Protein AF-A0A1B6ISR0-F1 (afdb_monomer)

InterPro domains:
  IPR000488 Death domain [PF00531] (109-186)
  IPR000488 Death domain [PS50017] (124-188)
  IPR000488 Death domain [SM00005] (97-188)
  IPR011029 Death-like domain superfamily [G3DSA:1.10.533.10] (93-189)
  IPR011029 Death-like domain superfamily [SSF47986] (101-186)
  IPR033772 UPA domain [PF17217] (2-60)
  IPR037936 Netrin receptor UNC5A-D [PTHR12582] (2-188)

Structure (mmCIF, N/CA/C/O backbone):
data_AF-A0A1B6ISR0-F1
#
_entry.id   AF-A0A1B6ISR0-F1
#
loop_
_atom_site.group_PDB
_atom_site.id
_atom_site.type_symbol
_atom_site.label_atom_id
_atom_site.label_alt_id
_atom_site.label_comp_id
_atom_site.label_asym_id
_atom_site.label_entity_id
_atom_site.label_seq_id
_atom_site.pdbx_PDB_ins_code
_atom_site.Cartn_x
_atom_site.Cartn_y
_atom_site.Cartn_z
_atom_site.occupancy
_atom_site.B_iso_or_equiv
_atom_site.auth_seq_id
_atom_site.auth_comp_id
_atom_site.auth_asym_id
_atom_site.auth_atom_id
_atom_site.pdbx_PDB_model_num
ATOM 1 N N . HIS A 1 1 ? -36.678 -0.174 28.528 1.00 51.03 1 HIS A N 1
ATOM 2 C CA . HIS A 1 1 ? -35.288 -0.042 28.051 1.00 51.03 1 HIS A CA 1
ATOM 3 C C . HIS A 1 1 ? -35.149 -0.885 26.797 1.00 51.03 1 HIS A C 1
ATOM 5 O O . HIS A 1 1 ? -35.640 -2.004 26.801 1.00 51.03 1 HIS A O 1
ATOM 11 N N . THR A 1 2 ? -34.603 -0.343 25.709 1.00 56.78 2 THR A N 1
ATOM 12 C CA . THR A 1 2 ? -34.288 -1.135 24.511 1.00 56.78 2 THR A CA 1
ATOM 13 C C . THR A 1 2 ? -32.975 -1.878 24.741 1.00 56.78 2 THR A C 1
ATOM 15 O O . THR A 1 2 ? -31.989 -1.262 25.139 1.00 56.78 2 THR A O 1
ATOM 18 N N . ASP A 1 3 ? -32.947 -3.181 24.466 1.00 80.69 3 ASP A N 1
ATOM 19 C CA . ASP A 1 3 ? -31.774 -4.042 24.704 1.00 80.69 3 ASP A CA 1
ATOM 20 C C . ASP A 1 3 ? -30.638 -3.838 23.681 1.00 80.69 3 ASP A C 1
ATOM 22 O O . ASP A 1 3 ? -29.613 -4.518 23.725 1.00 80.69 3 ASP A O 1
ATOM 26 N N . TYR A 1 4 ? -30.807 -2.906 22.738 1.00 89.19 4 TYR A N 1
ATOM 27 C CA . TYR A 1 4 ? -29.810 -2.555 21.733 1.00 89.19 4 TYR A CA 1
ATOM 28 C C . TYR A 1 4 ? -29.932 -1.090 21.291 1.00 89.19 4 TYR A C 1
ATOM 30 O O . TYR A 1 4 ? -30.960 -0.438 21.492 1.00 89.19 4 TYR A O 1
ATOM 38 N N . GLN A 1 5 ? -28.864 -0.588 20.672 1.00 90.94 5 GLN A N 1
ATOM 39 C CA . GLN A 1 5 ? -28.824 0.691 19.962 1.00 90.94 5 GLN A CA 1
ATOM 40 C C . GLN A 1 5 ? -28.396 0.437 18.518 1.00 90.94 5 GLN A C 1
ATOM 42 O O . GLN A 1 5 ? -27.581 -0.449 18.258 1.00 90.94 5 GLN A O 1
ATOM 47 N N . GLU A 1 6 ? -28.951 1.202 17.582 1.00 91.12 6 GLU A N 1
ATOM 48 C CA . GLU A 1 6 ? -28.666 1.074 16.155 1.00 91.12 6 GLU A CA 1
ATOM 49 C C . GLU A 1 6 ? -28.135 2.403 15.619 1.00 91.12 6 GLU A C 1
ATOM 51 O O . GLU A 1 6 ? -28.730 3.458 15.838 1.00 91.12 6 GLU A O 1
ATO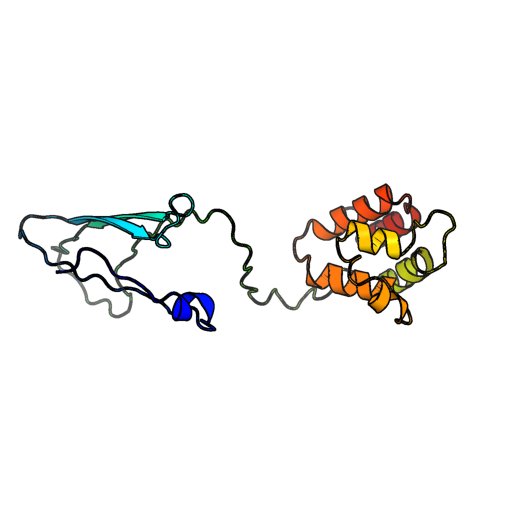M 56 N N . ILE A 1 7 ? -27.008 2.346 14.909 1.00 90.44 7 ILE A N 1
ATOM 57 C CA . ILE A 1 7 ? -26.488 3.486 14.156 1.00 90.44 7 ILE A CA 1
ATOM 58 C C . ILE A 1 7 ? -27.011 3.352 12.721 1.00 90.44 7 ILE A C 1
ATOM 60 O O . ILE A 1 7 ? -26.768 2.315 12.096 1.00 90.44 7 ILE A O 1
ATOM 64 N N . PRO A 1 8 ? -27.700 4.370 12.170 1.00 90.56 8 PRO A N 1
ATOM 65 C CA . PRO A 1 8 ? -28.186 4.328 10.797 1.00 90.56 8 PRO A CA 1
ATOM 66 C C . PRO A 1 8 ? -27.066 4.054 9.792 1.00 90.56 8 PRO A C 1
ATOM 68 O O . PRO A 1 8 ? -25.983 4.637 9.877 1.00 90.56 8 PRO A O 1
ATOM 71 N N . PHE A 1 9 ? -27.353 3.222 8.787 1.00 88.75 9 PHE A N 1
ATOM 72 C CA . PHE A 1 9 ? -26.387 2.880 7.738 1.00 88.75 9 PHE A CA 1
ATOM 73 C C . PHE A 1 9 ? -25.805 4.121 7.056 1.00 88.75 9 PHE A C 1
ATOM 75 O O . PHE A 1 9 ? -24.604 4.187 6.829 1.00 88.75 9 PHE A O 1
ATOM 82 N N . THR A 1 10 ? -26.633 5.128 6.777 1.00 89.06 10 THR A N 1
ATOM 83 C CA . THR A 1 10 ? -26.196 6.370 6.127 1.00 89.06 10 THR A CA 1
ATOM 84 C C . THR A 1 10 ? -25.173 7.133 6.955 1.00 89.06 10 THR A C 1
ATOM 86 O O . THR A 1 10 ? -24.286 7.751 6.378 1.00 89.06 10 THR A O 1
ATOM 89 N N . HIS A 1 11 ? -25.254 7.071 8.286 1.00 87.94 11 HIS A N 1
ATOM 90 C CA . HIS A 1 11 ? -24.259 7.688 9.155 1.00 87.94 11 HIS A CA 1
ATOM 91 C C . HIS A 1 11 ? -22.946 6.927 9.074 1.00 87.94 11 HIS A C 1
ATOM 93 O O . HIS A 1 11 ? -21.923 7.552 8.866 1.00 87.94 11 HIS A O 1
ATOM 99 N N . VAL A 1 12 ? -22.966 5.594 9.164 1.00 88.50 12 VAL A N 1
ATOM 100 C CA . VAL A 1 12 ? -21.742 4.781 9.066 1.00 88.50 12 VAL A CA 1
ATOM 101 C C . VAL A 1 12 ? -21.094 4.909 7.683 1.00 88.50 12 VAL A C 1
ATOM 103 O O . VAL A 1 12 ? -19.883 5.071 7.588 1.00 88.50 12 VAL A O 1
ATOM 106 N N . TRP A 1 13 ? -21.894 4.860 6.616 1.00 87.75 13 TRP A N 1
ATOM 107 C CA . TRP A 1 13 ? -21.420 4.848 5.231 1.00 87.75 13 TRP A CA 1
ATOM 108 C C . TRP A 1 13 ? -20.933 6.215 4.745 1.00 87.75 13 TRP A C 1
ATOM 110 O O . TRP A 1 13 ? -19.929 6.289 4.044 1.00 87.75 13 TRP A O 1
ATOM 120 N N . ASN A 1 14 ? -21.624 7.297 5.123 1.00 86.81 14 ASN A N 1
ATOM 121 C CA . ASN A 1 14 ? -21.285 8.654 4.685 1.00 86.81 14 ASN A CA 1
ATOM 122 C C . ASN A 1 14 ? -20.466 9.436 5.723 1.00 86.81 14 ASN A C 1
ATOM 124 O O . ASN A 1 14 ? -20.264 10.639 5.538 1.00 86.81 14 ASN A O 1
ATOM 128 N N . SER A 1 15 ? -20.050 8.823 6.839 1.00 78.94 15 SER A N 1
ATOM 129 C CA . SER A 1 15 ? -19.319 9.574 7.861 1.00 78.94 15 SER A CA 1
ATOM 130 C C . SER A 1 15 ? -17.972 10.033 7.322 1.00 78.94 15 SER A C 1
ATOM 132 O O . SER A 1 15 ? -17.102 9.222 7.021 1.00 78.94 15 SER A O 1
ATOM 134 N N . ASN A 1 16 ? -17.762 11.346 7.317 1.00 71.25 16 ASN A N 1
ATOM 135 C CA . ASN A 1 16 ? -16.433 11.944 7.183 1.00 71.25 16 ASN A CA 1
ATOM 136 C C . ASN A 1 16 ? -15.771 12.164 8.559 1.00 71.25 16 ASN A C 1
ATOM 138 O O . ASN A 1 16 ? -14.747 12.839 8.652 1.00 71.25 16 ASN A O 1
ATOM 142 N N . VAL A 1 17 ? -16.382 11.655 9.640 1.00 66.69 17 VAL A N 1
ATOM 143 C CA . VAL A 1 17 ? -16.007 11.947 11.029 1.00 66.69 17 VAL A CA 1
ATOM 144 C C . VAL A 1 17 ? -15.866 10.661 11.849 1.00 66.69 17 VAL A C 1
ATOM 146 O O . VAL A 1 17 ? -16.728 9.784 11.816 1.00 66.69 17 VAL A O 1
ATOM 149 N N . ASN A 1 18 ? -14.815 10.578 12.664 1.00 66.88 18 ASN A N 1
ATOM 150 C CA . ASN A 1 18 ? -14.490 9.402 13.484 1.00 66.88 18 ASN A CA 1
ATOM 151 C C . ASN A 1 18 ? -15.149 9.404 14.883 1.00 66.88 18 ASN A C 1
ATOM 153 O O . ASN A 1 18 ? -14.616 8.805 15.812 1.00 66.88 18 ASN A O 1
ATOM 157 N N . HIS A 1 19 ? -16.286 10.085 15.068 1.00 77.19 19 HIS A N 1
ATOM 158 C CA . HIS A 1 19 ? -16.900 10.292 16.396 1.00 77.19 19 HIS A CA 1
ATOM 159 C C . HIS A 1 19 ? -18.293 9.663 16.569 1.00 77.19 19 HIS A C 1
ATOM 161 O O . HIS A 1 19 ? -19.012 9.994 17.516 1.00 77.19 19 HIS A O 1
ATOM 167 N N . LEU A 1 20 ? -18.692 8.750 15.678 1.00 87.31 20 LEU A N 1
ATOM 168 C CA . LEU A 1 20 ? -19.923 7.976 15.855 1.00 87.31 20 LEU A CA 1
ATOM 169 C C . LEU A 1 20 ? -19.801 7.081 17.093 1.00 87.31 20 LEU A C 1
ATOM 171 O O . LEU A 1 20 ? -18.857 6.302 17.209 1.00 87.31 20 LEU A O 1
ATOM 175 N N . HIS A 1 21 ? -20.761 7.187 18.009 1.00 87.94 21 HIS A N 1
ATOM 176 C CA . HIS A 1 21 ? -20.778 6.403 19.238 1.00 87.94 21 HIS A CA 1
ATOM 177 C C . HIS A 1 21 ? -22.209 6.083 19.681 1.00 87.94 21 HIS A C 1
ATOM 179 O O . HIS A 1 21 ? -23.162 6.781 19.336 1.00 87.94 21 HIS A O 1
ATOM 185 N N . CYS A 1 22 ? -22.327 5.018 20.467 1.00 88.38 22 CYS A N 1
ATOM 186 C CA . CYS A 1 22 ? -23.518 4.660 21.226 1.00 88.38 22 CYS A CA 1
ATOM 187 C C . CYS A 1 22 ? -23.162 4.721 22.710 1.00 88.38 22 CYS A C 1
ATOM 189 O O . CYS A 1 22 ? -22.071 4.299 23.097 1.00 88.38 22 CYS A O 1
ATOM 191 N N . SER A 1 23 ? -24.084 5.211 23.534 1.00 89.25 23 SER A N 1
ATOM 192 C CA . SER A 1 23 ? -23.855 5.394 24.969 1.00 89.25 23 SER A CA 1
ATOM 193 C C . SER A 1 23 ? -24.839 4.556 25.761 1.00 89.25 23 SER A C 1
ATOM 195 O O . SER A 1 23 ? -26.047 4.740 25.639 1.00 89.25 23 SER A O 1
ATOM 197 N N . PHE A 1 24 ? -24.329 3.641 26.580 1.00 86.94 24 PHE A N 1
ATOM 198 C CA . PHE A 1 24 ? -25.138 2.810 27.467 1.00 86.94 24 PHE A CA 1
ATOM 199 C C . PHE A 1 24 ? -24.994 3.316 28.899 1.00 86.94 24 PHE A C 1
ATOM 201 O O . PHE A 1 24 ? -23.879 3.462 29.397 1.00 86.94 24 PHE A O 1
ATOM 208 N N . THR A 1 25 ? -26.120 3.567 29.558 1.00 87.81 25 THR A N 1
ATOM 209 C CA . THR A 1 25 ? -26.157 3.942 30.973 1.00 87.81 25 THR A CA 1
ATOM 210 C C . THR A 1 25 ? -26.517 2.713 31.794 1.00 87.81 25 THR A C 1
ATOM 212 O O . THR A 1 25 ? -27.472 2.009 31.469 1.00 87.81 25 THR A O 1
ATOM 215 N N . LEU A 1 26 ? -25.734 2.446 32.837 1.00 84.62 26 LEU A N 1
ATOM 216 C CA . LEU A 1 26 ? -25.913 1.315 33.741 1.00 84.62 26 LEU A CA 1
ATOM 217 C C . LEU A 1 26 ? -26.246 1.848 35.131 1.00 84.62 26 LEU A C 1
ATOM 219 O O . LEU A 1 26 ? -25.610 2.791 35.599 1.00 84.62 26 LEU A O 1
ATOM 223 N N . GLU A 1 27 ? -27.213 1.220 35.790 1.00 85.12 27 GLU A N 1
ATOM 224 C CA . GLU A 1 27 ? -27.558 1.501 37.179 1.00 85.12 27 GLU A CA 1
ATOM 225 C C . GLU A 1 27 ? -27.151 0.318 38.058 1.00 85.12 27 GLU A C 1
ATOM 227 O O . GLU A 1 27 ? -27.290 -0.850 37.681 1.00 85.12 27 GLU A O 1
ATOM 232 N N . ARG A 1 28 ? -26.616 0.619 39.240 1.00 83.50 28 ARG A N 1
ATOM 233 C CA . ARG A 1 28 ? -26.215 -0.395 40.210 1.00 83.50 28 ARG A CA 1
ATOM 234 C C . ARG A 1 28 ? -27.442 -0.861 40.990 1.00 83.50 28 ARG A C 1
ATOM 236 O O . ARG A 1 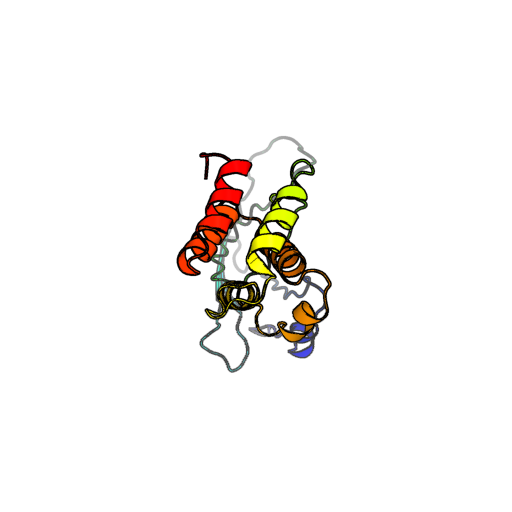28 ? -27.890 -0.168 41.893 1.00 83.50 28 ARG A O 1
ATOM 243 N N . ALA A 1 29 ? -27.936 -2.054 40.666 1.00 81.75 29 ALA A N 1
ATOM 244 C CA . ALA A 1 29 ? -29.097 -2.638 41.338 1.00 81.75 29 ALA A CA 1
ATOM 245 C C . ALA A 1 29 ? -28.823 -3.046 42.800 1.00 81.75 29 ALA A C 1
ATOM 247 O O . ALA A 1 29 ? -29.728 -2.994 43.626 1.00 81.75 29 ALA A O 1
ATOM 248 N N . GLU A 1 30 ? -27.587 -3.441 43.133 1.00 83.00 30 GLU A N 1
ATOM 249 C CA . GLU A 1 30 ? -27.231 -3.915 44.475 1.00 83.00 30 GLU A CA 1
ATOM 250 C C . GLU A 1 30 ? -26.008 -3.179 45.044 1.00 83.00 30 GLU A C 1
ATOM 252 O O . GLU A 1 30 ? -24.947 -3.103 44.416 1.00 83.00 30 GLU A O 1
ATOM 257 N N . GLN A 1 31 ? -26.135 -2.663 46.271 1.00 76.25 31 GLN A N 1
ATOM 258 C CA . GLN A 1 31 ? -25.094 -1.886 46.962 1.00 76.25 31 GLN A CA 1
ATOM 259 C C . GLN A 1 31 ? -23.878 -2.726 47.402 1.00 76.25 31 GLN A C 1
ATOM 261 O O . GLN A 1 31 ? -22.870 -2.168 47.830 1.00 76.25 31 GLN A O 1
ATOM 266 N N . THR A 1 32 ? -23.952 -4.054 47.296 1.00 78.62 32 THR A N 1
ATOM 267 C CA . THR A 1 32 ? -22.859 -4.998 47.591 1.00 78.62 32 THR A CA 1
ATOM 268 C C . THR A 1 32 ? -22.011 -5.311 46.355 1.00 78.62 32 THR A C 1
ATOM 270 O O . THR A 1 32 ? -20.868 -5.735 46.497 1.00 78.62 32 THR A O 1
ATOM 273 N N . ALA A 1 33 ? -22.525 -5.067 45.141 1.00 79.19 33 ALA A N 1
ATOM 274 C CA . ALA A 1 33 ? -21.846 -5.431 43.898 1.00 79.19 33 ALA A CA 1
ATOM 275 C C . ALA A 1 33 ? -20.509 -4.688 43.763 1.00 79.19 33 ALA A C 1
ATOM 277 O O . ALA A 1 33 ? -20.505 -3.467 43.684 1.00 79.19 33 ALA A O 1
ATOM 278 N N . THR A 1 34 ? -19.378 -5.388 43.737 1.00 83.12 34 THR A N 1
ATOM 279 C CA . THR A 1 34 ? -18.033 -4.779 43.734 1.00 83.12 34 THR A CA 1
ATOM 280 C C . THR A 1 34 ? -17.530 -4.390 42.344 1.00 83.12 34 THR A C 1
ATOM 282 O O . THR A 1 34 ? -16.433 -3.861 42.221 1.00 83.12 34 THR A O 1
ATOM 285 N N . GLY A 1 35 ? -18.321 -4.620 41.296 1.00 86.44 35 GLY A N 1
ATOM 286 C CA . GLY A 1 35 ? -17.983 -4.289 39.916 1.00 86.44 35 GLY A CA 1
ATOM 287 C C . GLY A 1 35 ? -19.130 -4.580 38.952 1.00 86.44 35 GLY A C 1
ATOM 288 O O . GLY A 1 35 ? -20.193 -5.062 39.347 1.00 86.44 35 GLY A O 1
ATOM 289 N N . VAL A 1 36 ? -18.904 -4.305 37.670 1.00 87.88 36 VAL A N 1
ATOM 290 C CA . VAL A 1 36 ? -19.781 -4.656 36.551 1.00 87.88 36 VAL A CA 1
ATOM 291 C C . VAL A 1 36 ? -19.033 -5.507 35.541 1.00 87.88 36 VAL A C 1
ATOM 293 O O . VAL A 1 36 ? -17.893 -5.233 35.176 1.00 87.88 36 VAL A O 1
ATOM 296 N N . SER A 1 37 ? -19.714 -6.540 35.057 1.00 88.62 37 SER A N 1
ATOM 297 C CA . SER A 1 37 ? -19.225 -7.411 33.997 1.00 88.62 37 SER A CA 1
ATOM 298 C C . SER A 1 37 ? -20.336 -7.610 32.981 1.00 88.62 37 SER A C 1
ATOM 300 O O . SER A 1 37 ? -21.388 -8.158 33.305 1.00 88.62 37 SER A O 1
ATOM 302 N N . PHE A 1 38 ? -20.124 -7.152 31.752 1.00 88.44 38 PHE A N 1
ATOM 303 C CA . PHE A 1 38 ? -21.101 -7.291 30.678 1.00 88.44 38 PHE A CA 1
ATOM 304 C C . PHE A 1 38 ? -20.417 -7.464 29.327 1.00 88.44 38 PHE A C 1
ATOM 306 O O . PHE A 1 38 ? -19.196 -7.360 29.179 1.00 88.44 38 PHE A O 1
ATOM 313 N N . ARG A 1 39 ? -21.220 -7.806 28.322 1.00 90.94 39 ARG A N 1
ATOM 314 C CA . ARG A 1 39 ? -20.750 -8.014 26.958 1.00 90.94 39 ARG A CA 1
ATOM 315 C C . ARG A 1 39 ? -21.463 -7.053 26.025 1.00 90.94 39 ARG A C 1
ATOM 317 O O . ARG A 1 39 ? -22.686 -6.984 26.047 1.00 90.94 39 ARG A O 1
ATOM 324 N N . VAL A 1 40 ? -20.697 -6.351 25.199 1.00 90.88 40 VAL A N 1
ATOM 325 C CA . VAL A 1 40 ? -21.225 -5.493 24.136 1.00 90.88 40 VAL A CA 1
ATOM 326 C C . VAL A 1 40 ? -20.971 -6.182 22.811 1.00 90.88 40 VAL A C 1
ATOM 328 O O . VAL A 1 40 ? -19.837 -6.529 22.484 1.00 90.88 40 VAL A O 1
ATOM 331 N N . LEU A 1 41 ? -22.040 -6.384 22.053 1.00 90.88 41 LEU A N 1
ATOM 332 C CA . LEU A 1 41 ? -21.979 -6.942 20.716 1.00 90.88 41 LEU A CA 1
ATOM 333 C C . LEU A 1 41 ? -22.188 -5.820 19.699 1.00 90.88 41 LEU A C 1
ATOM 335 O O . LEU A 1 41 ? -23.230 -5.171 19.708 1.00 90.88 41 LEU A O 1
ATOM 339 N N . ALA A 1 42 ? -21.234 -5.651 18.788 1.00 90.56 42 ALA A N 1
ATOM 340 C CA . ALA A 1 42 ? -21.377 -4.796 17.618 1.00 90.56 42 ALA A CA 1
ATOM 341 C C . ALA A 1 42 ? -21.481 -5.662 16.358 1.00 90.56 42 ALA A C 1
ATOM 343 O O . ALA A 1 42 ? -20.660 -6.556 16.130 1.00 90.56 42 ALA A O 1
ATOM 344 N N . SER A 1 43 ? -22.504 -5.420 15.540 1.00 90.06 43 SER A N 1
ATOM 345 C CA . SER A 1 43 ? -22.727 -6.168 14.302 1.00 90.06 43 SER A CA 1
ATOM 346 C C . SER A 1 43 ? -23.572 -5.383 13.314 1.00 90.06 43 SER A C 1
ATOM 348 O O . SER A 1 43 ? -24.515 -4.702 13.716 1.00 90.06 43 SER A O 1
ATOM 350 N N . GLN A 1 44 ? -23.305 -5.559 12.024 1.00 89.06 44 GLN A N 1
ATOM 351 C CA . GLN A 1 44 ? -24.212 -5.097 10.982 1.00 89.06 44 GLN A CA 1
ATOM 352 C C . GLN A 1 44 ? -25.414 -6.042 10.882 1.00 89.06 44 GLN A C 1
ATOM 354 O O . GLN A 1 44 ? -25.264 -7.260 10.755 1.00 89.06 44 GLN A O 1
ATOM 359 N N . LYS A 1 45 ? -26.622 -5.478 10.917 1.00 84.44 45 LYS A N 1
ATOM 360 C CA . LYS A 1 45 ? -27.873 -6.232 10.793 1.00 84.44 45 LYS A CA 1
ATOM 361 C C . LYS A 1 45 ? -27.873 -7.055 9.497 1.00 84.44 45 LYS A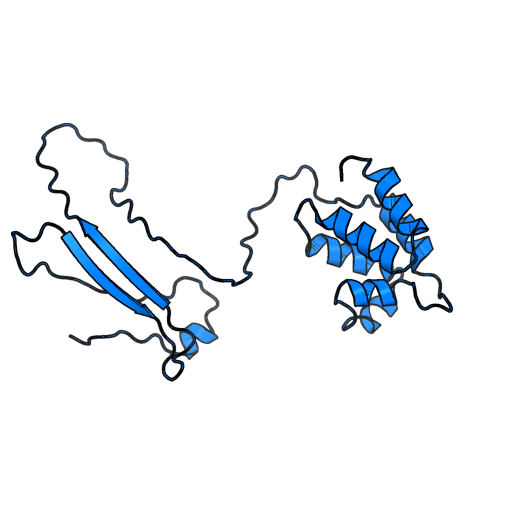 C 1
ATOM 363 O O . LYS A 1 45 ? -27.632 -6.518 8.421 1.00 84.44 45 LYS A O 1
ATOM 368 N N . GLY A 1 46 ? -28.119 -8.361 9.611 1.00 81.50 46 GLY A N 1
ATOM 369 C CA . GLY A 1 46 ? -28.098 -9.301 8.481 1.00 81.50 46 GLY A CA 1
ATOM 370 C C . GLY A 1 46 ? -26.736 -9.942 8.179 1.00 81.50 46 GLY A C 1
ATOM 371 O O . GLY A 1 46 ? -26.689 -10.882 7.395 1.00 81.50 46 GLY A O 1
ATOM 372 N N . CYS A 1 47 ? -25.647 -9.513 8.830 1.00 78.38 47 CYS A N 1
ATOM 373 C CA . CYS A 1 47 ? -24.317 -10.107 8.674 1.00 78.38 47 CYS A CA 1
ATOM 374 C C . CYS A 1 47 ? -23.869 -10.799 9.972 1.00 78.38 47 CYS A C 1
ATOM 376 O O . CYS A 1 47 ? -23.600 -10.148 10.980 1.00 78.38 47 CYS A O 1
ATOM 378 N N . GLN A 1 48 ? -23.783 -12.134 9.959 1.00 73.50 48 GLN A N 1
ATOM 379 C CA . GLN A 1 48 ? -23.362 -12.917 11.133 1.00 73.50 48 GLN A CA 1
ATOM 380 C C . GLN A 1 48 ? -21.846 -13.148 11.206 1.00 73.50 48 GLN A C 1
ATOM 382 O O . GLN A 1 48 ? -21.344 -13.512 12.266 1.00 73.50 48 GLN A O 1
ATOM 387 N N . THR A 1 49 ? -21.114 -12.931 10.109 1.00 78.00 49 THR A N 1
ATOM 388 C CA . THR A 1 49 ? -19.669 -13.195 10.020 1.00 78.00 49 THR A CA 1
ATOM 389 C C . THR A 1 49 ? -18.824 -12.065 10.604 1.00 78.00 49 THR A C 1
ATOM 391 O O . THR A 1 49 ? -17.780 -12.327 11.190 1.00 78.00 49 THR A O 1
ATOM 394 N N . HIS A 1 50 ? -19.272 -10.812 10.492 1.00 81.19 50 HIS A N 1
ATOM 395 C CA . HIS A 1 50 ? -18.549 -9.632 10.982 1.00 81.19 50 HIS A CA 1
ATOM 396 C C . HIS A 1 50 ? -19.154 -9.121 12.294 1.00 81.19 50 HIS A C 1
ATOM 398 O O . HIS A 1 50 ? -19.710 -8.023 12.366 1.00 81.19 50 HIS A O 1
ATOM 404 N N . ARG A 1 51 ? -19.093 -9.953 13.338 1.00 87.56 51 ARG A N 1
ATOM 405 C CA . ARG A 1 51 ? -19.571 -9.616 14.685 1.00 87.56 51 ARG A CA 1
ATOM 406 C C . ARG A 1 51 ? -18.385 -9.425 15.615 1.00 87.56 51 ARG A C 1
ATOM 408 O O . ARG A 1 51 ? -17.579 -10.338 15.766 1.00 87.56 51 ARG A O 1
ATOM 415 N N . GLN A 1 52 ? -18.320 -8.278 16.282 1.00 89.94 52 GLN A N 1
ATOM 416 C CA . GLN A 1 52 ? -17.314 -8.017 17.304 1.00 89.94 52 GLN A CA 1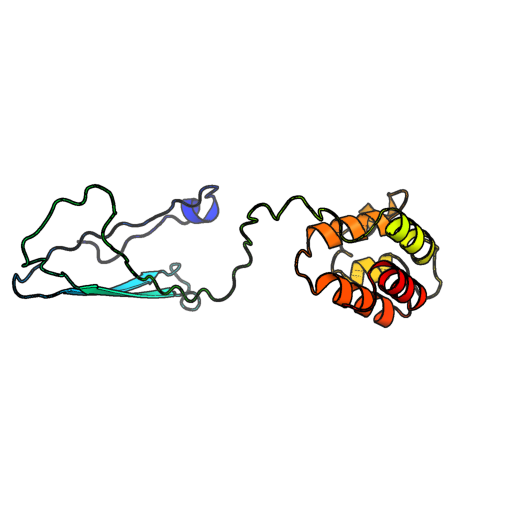
ATOM 417 C C . GLN A 1 52 ? -17.956 -8.089 18.687 1.00 89.94 52 GLN A C 1
ATOM 419 O O . GLN A 1 52 ? -18.977 -7.452 18.949 1.00 89.94 52 GLN A O 1
ATOM 424 N N . MET A 1 53 ? -17.352 -8.877 19.573 1.00 91.06 53 MET A N 1
ATOM 425 C CA . MET A 1 53 ? -17.774 -9.002 20.963 1.00 91.06 53 MET A CA 1
ATOM 426 C C . MET A 1 53 ? -16.729 -8.362 21.868 1.00 91.06 53 MET A C 1
ATOM 428 O O . MET A 1 53 ? -15.574 -8.785 21.885 1.00 91.06 53 MET A O 1
ATOM 432 N N . PHE A 1 54 ? -17.157 -7.391 22.662 1.00 90.69 54 PHE A N 1
ATOM 433 C CA . PHE A 1 54 ? -16.350 -6.756 23.693 1.00 90.69 54 PHE A CA 1
ATOM 434 C C . PHE A 1 54 ? -16.797 -7.278 25.051 1.00 90.69 54 PHE A C 1
ATOM 436 O O . PHE A 1 54 ? -17.987 -7.288 25.364 1.00 90.69 54 PHE A O 1
ATOM 443 N N . ARG A 1 55 ? -15.846 -7.740 25.860 1.00 91.81 55 ARG A N 1
ATOM 444 C CA . ARG A 1 55 ? -16.097 -8.167 27.239 1.00 91.81 55 ARG A CA 1
ATOM 445 C C . ARG A 1 55 ? -15.572 -7.064 28.140 1.00 91.81 55 ARG A C 1
ATOM 447 O O . ARG A 1 55 ? -14.383 -6.770 28.098 1.00 91.81 55 ARG A O 1
ATOM 454 N N . ILE A 1 56 ? -16.466 -6.446 28.895 1.00 89.31 56 ILE A N 1
ATOM 455 C CA . ILE A 1 56 ? -16.147 -5.321 29.766 1.00 89.31 56 ILE A CA 1
ATOM 456 C C . ILE A 1 56 ? -16.243 -5.826 31.196 1.00 89.31 56 ILE A C 1
ATOM 458 O O . ILE A 1 56 ? -17.261 -6.397 31.579 1.00 89.31 56 ILE A O 1
ATOM 462 N N . GLN A 1 57 ? -15.168 -5.634 31.951 1.00 89.12 57 GLN A N 1
ATOM 463 C CA . GLN A 1 57 ? -15.098 -5.863 33.387 1.00 89.12 57 GLN A CA 1
ATOM 464 C C . GLN A 1 57 ? -14.547 -4.588 34.015 1.00 89.12 57 GLN A C 1
ATOM 466 O O . GLN A 1 57 ? -13.493 -4.108 33.598 1.00 89.12 57 GLN A O 1
ATOM 471 N N . ALA A 1 58 ? -15.281 -4.019 34.962 1.00 86.69 58 ALA A N 1
ATOM 472 C CA . ALA A 1 58 ? -14.866 -2.834 35.692 1.00 86.69 58 ALA A CA 1
ATOM 473 C C . ALA A 1 58 ? -15.212 -3.016 37.165 1.00 86.69 58 ALA A C 1
ATOM 475 O O . ALA A 1 58 ? -16.376 -3.218 37.502 1.00 86.69 58 ALA A O 1
ATOM 476 N N . ASP A 1 59 ? -14.210 -2.928 38.028 1.00 87.56 59 ASP A N 1
ATOM 477 C CA . ASP A 1 59 ? -14.404 -3.004 39.469 1.00 87.56 59 ASP A CA 1
ATOM 478 C C . ASP A 1 59 ? -14.691 -1.607 40.026 1.00 87.56 59 ASP A C 1
ATOM 480 O O . ASP A 1 59 ? -14.056 -0.618 39.654 1.00 87.56 59 ASP A O 1
ATOM 484 N N . PHE A 1 60 ? -15.667 -1.519 40.922 1.00 76.88 60 PHE A N 1
ATOM 485 C CA . PHE A 1 60 ? -15.948 -0.319 41.692 1.00 76.88 60 PHE A CA 1
ATOM 486 C C . PHE A 1 60 ? -14.971 -0.289 42.869 1.00 76.88 60 PHE A C 1
ATOM 488 O O . PHE A 1 60 ? -15.287 -0.769 43.958 1.00 76.88 60 PHE A O 1
ATOM 495 N N . SER A 1 61 ? -13.755 0.223 42.666 1.00 65.38 61 SER A N 1
ATOM 496 C CA . SER A 1 61 ? -12.840 0.449 43.786 1.00 65.38 61 SER A CA 1
ATOM 497 C C . SER A 1 61 ? -13.472 1.455 44.747 1.00 65.38 61 SER A C 1
ATOM 499 O O . SER A 1 61 ? -13.700 2.615 44.403 1.00 65.38 61 SER A O 1
ATOM 501 N N . VAL A 1 62 ? -13.785 1.007 45.960 1.00 56.22 62 VAL A N 1
ATOM 502 C CA . VAL A 1 62 ? -14.118 1.908 47.057 1.00 56.22 62 VAL A CA 1
ATOM 503 C C . VAL A 1 62 ? -12.788 2.440 47.575 1.00 56.22 62 VAL A C 1
ATOM 505 O O . VAL A 1 62 ? -12.099 1.733 48.308 1.00 56.22 62 VAL A O 1
ATOM 508 N N . ASP A 1 63 ? -12.414 3.664 47.206 1.00 49.09 63 ASP A N 1
ATOM 509 C CA . ASP A 1 63 ? -11.322 4.381 47.872 1.00 49.09 63 ASP A CA 1
ATOM 510 C C . ASP A 1 63 ? -11.758 4.707 49.311 1.00 49.09 63 ASP A C 1
ATOM 512 O O . ASP A 1 63 ? -12.193 5.806 49.644 1.00 49.09 63 ASP A O 1
ATOM 516 N N . SER A 1 64 ? -11.685 3.703 50.183 1.00 48.66 64 SER A N 1
ATOM 517 C CA . SER A 1 64 ? -11.711 3.848 51.636 1.00 48.66 64 SER A CA 1
ATOM 518 C C . SER A 1 64 ? -10.283 3.813 52.160 1.00 48.66 64 SER A C 1
ATOM 520 O O . SER A 1 64 ? -9.873 2.887 52.851 1.00 48.66 64 SER A O 1
ATOM 522 N N . SER A 1 65 ? -9.523 4.855 51.842 1.00 40.06 65 SER A N 1
ATOM 523 C CA . SER A 1 65 ? -8.388 5.274 52.659 1.00 40.06 65 SER A CA 1
ATOM 524 C C . SER A 1 65 ? -8.117 6.752 52.414 1.00 40.06 65 SER A C 1
ATOM 526 O O . SER A 1 65 ? -7.641 7.162 51.360 1.00 40.06 65 SER A O 1
ATOM 528 N N . SER A 1 66 ? -8.449 7.549 53.423 1.00 42.78 66 SER A N 1
ATOM 529 C CA . SER A 1 66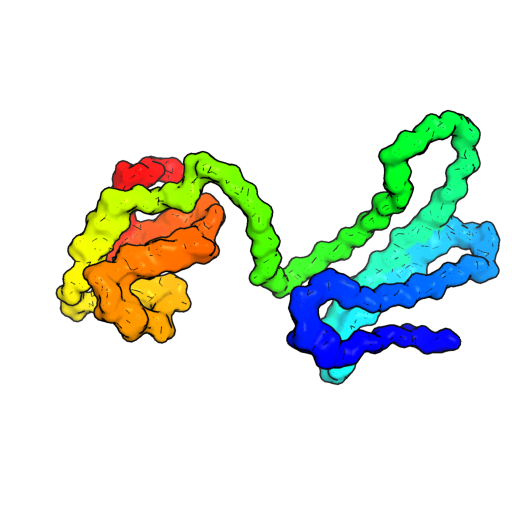 ? -7.978 8.910 53.643 1.00 42.78 66 SER A CA 1
ATOM 530 C C . SER A 1 66 ? -6.522 9.116 53.204 1.00 42.78 66 SER A C 1
ATOM 532 O O . SER A 1 66 ? -5.633 8.504 53.795 1.00 42.78 66 SER A O 1
ATOM 534 N N . SER A 1 67 ? -6.259 10.009 52.246 1.00 37.81 67 SER A N 1
ATOM 535 C CA . SER A 1 67 ? -5.268 11.099 52.365 1.00 37.81 67 SER A CA 1
ATOM 536 C C . SER A 1 67 ? -5.006 11.828 51.037 1.00 37.81 67 SER A C 1
ATOM 538 O O . SER A 1 67 ? -4.806 11.231 49.988 1.00 37.81 67 SER A O 1
ATOM 540 N N . SER A 1 68 ? -4.948 13.157 51.155 1.00 32.31 68 SER A N 1
ATOM 541 C CA . SER A 1 68 ? -4.367 14.147 50.236 1.00 32.31 68 SER A CA 1
ATOM 542 C C . SER A 1 68 ? -4.949 14.295 48.824 1.00 32.31 68 SER A C 1
ATOM 544 O O . SER A 1 68 ? -4.695 13.522 47.909 1.00 32.31 68 SER A O 1
ATOM 546 N N . LEU A 1 69 ? -5.627 15.432 48.657 1.00 39.78 69 LEU A N 1
ATOM 547 C CA . LEU A 1 69 ? -5.774 16.209 47.429 1.00 39.78 69 LEU A CA 1
ATOM 548 C C . LEU A 1 69 ? -4.558 16.060 46.488 1.00 39.78 69 LEU A C 1
ATOM 550 O O . LEU A 1 69 ? -3.522 16.686 46.707 1.00 39.78 69 LEU A O 1
ATOM 554 N N . GLN A 1 70 ? -4.706 15.305 45.402 1.00 35.09 70 GLN A N 1
ATOM 555 C CA . GLN A 1 70 ? -3.926 15.513 44.183 1.00 35.09 70 GLN A CA 1
ATOM 556 C C . GLN A 1 70 ? -4.892 15.869 43.057 1.00 35.09 70 GLN A C 1
ATOM 558 O O . GLN A 1 70 ? -5.477 15.026 42.383 1.00 35.09 70 GLN A O 1
ATOM 563 N N . VAL A 1 71 ? -5.080 17.177 42.900 1.00 40.59 71 VAL A N 1
ATOM 564 C CA . VAL A 1 71 ? -5.644 17.793 41.703 1.00 40.59 71 VAL A CA 1
ATOM 565 C C . VAL A 1 71 ? -4.708 17.448 40.542 1.00 40.59 71 VAL A C 1
ATOM 567 O O . VAL A 1 71 ? -3.556 17.873 40.558 1.00 40.59 71 VAL A O 1
ATOM 570 N N . GLY A 1 72 ? -5.183 16.691 39.547 1.00 37.38 72 GLY A N 1
ATOM 571 C CA . GLY A 1 72 ? -4.512 16.652 38.240 1.00 37.38 72 GLY A CA 1
ATOM 572 C C . GLY A 1 72 ? -4.361 15.319 37.508 1.00 37.38 72 GLY A C 1
ATOM 573 O O . GLY A 1 72 ? -3.615 15.304 36.537 1.00 37.38 72 GLY A O 1
ATOM 574 N N . MET A 1 73 ? -5.037 14.228 37.883 1.00 34.56 73 MET A N 1
ATOM 575 C CA . MET A 1 73 ? -5.053 13.013 37.048 1.00 34.56 73 MET A CA 1
ATOM 576 C C . MET A 1 73 ? -6.480 12.495 36.849 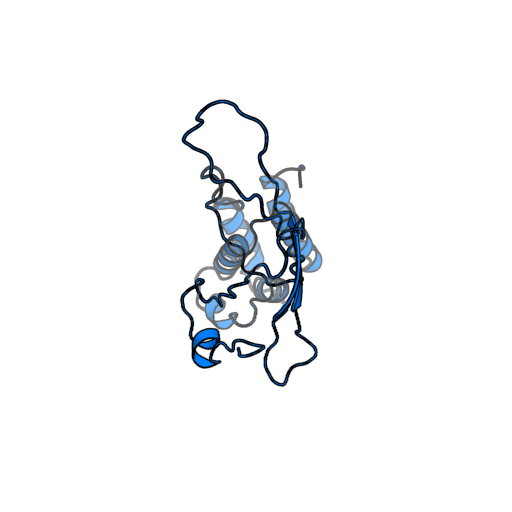1.00 34.56 73 MET A C 1
ATOM 578 O O . MET A 1 73 ? -7.204 12.354 37.836 1.00 34.56 73 MET A O 1
ATOM 582 N N . PRO A 1 74 ? -6.919 12.208 35.608 1.00 39.97 74 PRO A N 1
ATOM 583 C CA . PRO A 1 74 ? -8.196 11.545 35.400 1.00 39.97 74 PRO A CA 1
ATOM 584 C C . PRO A 1 74 ? -8.088 10.102 35.926 1.00 39.97 74 PRO A C 1
ATOM 586 O O . PRO A 1 74 ? -7.184 9.374 35.504 1.00 39.97 74 PRO A O 1
ATOM 589 N N . PRO A 1 75 ? -8.969 9.659 36.844 1.00 43.03 75 PRO A N 1
ATOM 590 C CA . PRO A 1 75 ? -9.065 8.250 37.184 1.00 43.03 75 PRO A CA 1
ATOM 591 C C . PRO A 1 75 ? -9.775 7.527 36.032 1.00 43.03 75 PRO A C 1
ATOM 593 O O . PRO A 1 75 ? -10.462 8.162 35.234 1.00 43.03 75 PRO A O 1
ATOM 596 N N . LEU A 1 76 ? -9.656 6.199 35.992 1.00 45.06 76 LEU A N 1
ATOM 597 C CA . LEU A 1 76 ? -10.190 5.262 34.987 1.00 45.06 76 LEU A CA 1
ATOM 598 C C . LEU A 1 76 ? -9.190 4.885 33.882 1.00 45.06 76 LEU A C 1
ATOM 600 O O . LEU A 1 76 ? -9.358 5.181 32.700 1.00 45.06 76 LEU A O 1
ATOM 604 N N . ALA A 1 77 ? -8.185 4.092 34.256 1.00 42.53 77 ALA A N 1
ATOM 605 C CA . ALA A 1 77 ? -7.509 3.208 33.312 1.00 42.53 77 ALA A CA 1
ATOM 606 C C . ALA A 1 77 ? -8.446 2.038 32.942 1.00 42.53 77 ALA A C 1
ATOM 608 O O . ALA A 1 77 ? -8.232 0.894 33.339 1.00 42.53 77 ALA A O 1
ATOM 609 N N . CYS A 1 78 ? -9.511 2.315 32.185 1.00 39.22 78 CYS A N 1
ATOM 610 C CA . CYS A 1 78 ? -10.267 1.271 31.501 1.00 39.22 78 CYS A CA 1
ATOM 611 C C . CYS A 1 78 ? -9.347 0.646 30.443 1.00 39.22 78 CYS A C 1
ATOM 613 O O . CYS A 1 78 ? -9.133 1.204 29.368 1.00 39.22 78 CYS A O 1
ATOM 615 N N . ARG A 1 79 ? -8.755 -0.510 30.759 1.00 37.34 79 ARG A N 1
ATOM 616 C CA . ARG A 1 79 ? -7.981 -1.307 29.801 1.00 37.34 79 ARG A CA 1
ATOM 617 C C . ARG A 1 79 ? -8.936 -1.950 28.793 1.00 37.34 79 ARG A C 1
ATOM 619 O O . ARG A 1 79 ? -9.395 -3.073 28.977 1.00 37.34 79 ARG A O 1
ATOM 626 N N . THR A 1 80 ? -9.219 -1.244 27.706 1.00 41.50 80 THR A N 1
ATOM 627 C CA . THR A 1 80 ? -9.879 -1.830 26.536 1.00 41.50 80 THR A CA 1
ATOM 628 C C . THR A 1 80 ? -8.851 -2.652 25.762 1.00 41.50 80 THR A C 1
ATOM 630 O O . THR A 1 80 ? -7.978 -2.101 25.094 1.00 41.50 80 THR A O 1
ATOM 633 N N . VAL A 1 81 ? -8.922 -3.980 25.858 1.00 40.72 81 VAL A N 1
ATOM 634 C CA . VAL A 1 81 ? -8.134 -4.875 24.999 1.00 40.72 81 VAL A CA 1
ATOM 635 C C . VAL A 1 81 ? -8.872 -5.011 23.670 1.00 40.72 81 VAL A C 1
ATOM 637 O O . VAL A 1 81 ? -9.773 -5.833 23.525 1.00 40.72 81 VAL A O 1
ATOM 640 N N . THR A 1 82 ? -8.514 -4.170 22.703 1.00 42.72 82 THR A N 1
ATOM 641 C CA . THR A 1 82 ? -8.990 -4.298 21.323 1.00 42.72 82 THR A CA 1
ATOM 642 C C . THR A 1 82 ? -8.005 -5.165 20.550 1.00 42.72 82 THR A C 1
ATOM 644 O O . THR A 1 82 ? -6.940 -4.702 20.156 1.00 42.72 82 THR A O 1
ATOM 647 N N . SER A 1 83 ? -8.345 -6.429 20.312 1.00 41.84 83 SER A N 1
ATOM 648 C CA . SER A 1 83 ? -7.697 -7.233 19.275 1.00 41.84 83 SER A CA 1
ATOM 649 C C . SER A 1 83 ? -8.329 -6.883 17.926 1.00 41.84 83 SER A C 1
ATOM 651 O O . SER A 1 83 ? -9.302 -7.501 17.501 1.00 41.84 83 SER A O 1
ATOM 653 N N . SER A 1 84 ? -7.815 -5.844 17.263 1.00 38.66 84 SER A N 1
ATOM 654 C CA . SER A 1 84 ? -8.225 -5.506 15.900 1.00 38.66 84 SER A CA 1
ATOM 655 C C . SER A 1 84 ? -7.518 -6.425 14.903 1.00 38.66 84 SER A C 1
ATOM 657 O O . SER A 1 84 ? -6.335 -6.285 14.601 1.00 38.66 84 SER A O 1
ATOM 659 N N . SER A 1 85 ? -8.262 -7.380 14.355 1.00 44.75 85 SER A N 1
ATOM 660 C CA . SER A 1 85 ? -7.882 -8.053 13.118 1.00 44.75 85 SER A CA 1
ATOM 661 C C . SER A 1 85 ? -8.068 -7.083 11.948 1.00 44.75 85 SER A C 1
ATOM 663 O O . SER A 1 85 ? -9.195 -6.808 11.549 1.00 44.75 85 SER A O 1
ATOM 665 N N . GLY A 1 86 ? -6.949 -6.563 11.437 1.00 47.69 86 GLY A N 1
ATOM 666 C CA . GLY A 1 86 ? -6.762 -6.092 10.062 1.00 47.69 86 GLY A CA 1
ATOM 667 C C . GLY A 1 86 ? -7.763 -5.067 9.524 1.00 47.69 86 GLY A C 1
ATOM 668 O O . GLY A 1 86 ? -8.702 -5.427 8.824 1.00 47.69 86 GLY A O 1
ATOM 669 N N . CYS A 1 87 ? -7.481 -3.778 9.709 1.00 37.69 87 CYS A N 1
ATOM 670 C CA . CYS A 1 87 ? -7.931 -2.758 8.762 1.00 37.69 87 CYS A CA 1
ATOM 671 C C . CYS A 1 87 ? -6.850 -1.679 8.646 1.00 37.69 87 CYS A C 1
ATOM 673 O O . CYS A 1 87 ? -6.528 -0.995 9.616 1.00 37.69 87 CYS A O 1
ATOM 675 N N . GLY A 1 88 ? -6.232 -1.600 7.467 1.00 45.72 88 GLY A N 1
ATOM 676 C CA . GLY A 1 88 ? -5.088 -0.743 7.161 1.00 45.72 88 GLY A CA 1
ATOM 677 C C . GLY A 1 88 ? -5.469 0.723 6.997 1.00 45.72 88 GLY A C 1
ATOM 678 O O . GLY A 1 88 ? -5.477 1.241 5.886 1.00 45.72 88 GLY A O 1
ATOM 679 N N . SER A 1 89 ? -5.746 1.404 8.102 1.00 41.12 89 SER A N 1
ATOM 680 C CA . SER A 1 89 ? -5.701 2.863 8.161 1.00 41.12 89 SER A CA 1
ATOM 681 C C . SER A 1 89 ? -4.533 3.266 9.053 1.00 41.12 89 SER A C 1
ATOM 683 O O . SER A 1 89 ? -4.698 3.480 10.255 1.00 41.12 89 SER A O 1
ATOM 685 N N . SER A 1 90 ? -3.333 3.314 8.477 1.00 44.00 90 SER A N 1
ATOM 686 C CA . SER A 1 90 ? -2.163 3.864 9.157 1.00 44.00 90 SER A CA 1
ATOM 687 C C . SER A 1 90 ? -2.418 5.345 9.432 1.00 44.00 90 SER A C 1
ATOM 689 O O . SER A 1 90 ? -2.377 6.168 8.519 1.00 44.00 90 SER A O 1
ATOM 691 N N . ILE A 1 91 ? -2.703 5.692 10.689 1.00 43.75 91 ILE A N 1
ATOM 692 C CA . ILE A 1 91 ? -2.581 7.067 11.172 1.00 43.75 91 ILE A CA 1
ATOM 693 C C . ILE A 1 91 ? -1.110 7.440 10.994 1.00 43.75 91 ILE A C 1
ATOM 695 O O . ILE A 1 91 ? -0.239 6.915 11.682 1.00 43.75 91 ILE A O 1
ATOM 699 N N . THR A 1 92 ? -0.820 8.304 10.025 1.00 47.91 92 THR A N 1
ATOM 700 C CA . THR A 1 92 ? 0.526 8.830 9.818 1.00 47.91 92 THR A CA 1
ATOM 701 C C . THR A 1 92 ? 0.788 9.891 10.879 1.00 47.91 92 THR A C 1
ATOM 703 O O . THR A 1 92 ? 0.479 11.065 10.677 1.00 47.91 92 THR A O 1
ATOM 706 N N . THR A 1 93 ? 1.340 9.494 12.022 1.00 48.31 93 THR A N 1
ATOM 707 C CA . THR A 1 93 ? 2.109 10.431 12.843 1.00 48.31 93 THR A CA 1
ATOM 708 C C . THR A 1 93 ? 3.273 10.921 11.989 1.00 48.31 93 THR A C 1
ATOM 710 O O . THR A 1 93 ? 3.917 10.126 11.312 1.00 48.31 93 THR A O 1
ATOM 713 N N . CYS A 1 94 ? 3.475 12.233 11.931 1.00 43.16 94 CYS A N 1
ATOM 714 C CA . CYS A 1 94 ? 4.551 12.870 11.185 1.00 43.16 94 CYS A CA 1
ATOM 715 C C . CYS A 1 94 ? 5.911 12.286 11.598 1.00 43.16 94 CYS A C 1
ATOM 717 O O . CYS A 1 94 ? 6.442 12.616 12.656 1.00 43.16 94 CYS A O 1
ATOM 719 N N . ASP A 1 95 ? 6.454 11.399 10.762 1.00 46.16 95 ASP A N 1
ATOM 720 C CA . ASP A 1 95 ? 7.791 10.852 10.944 1.00 46.16 95 ASP A CA 1
ATOM 721 C C . ASP A 1 95 ? 8.831 11.984 10.941 1.00 46.16 95 ASP A C 1
ATOM 723 O O . ASP A 1 95 ? 8.719 12.982 10.224 1.00 46.16 95 ASP A O 1
ATOM 727 N N . ASN A 1 96 ? 9.836 11.806 11.796 1.00 46.84 96 ASN A N 1
ATOM 728 C CA . ASN A 1 96 ? 10.943 12.713 12.078 1.00 46.84 96 ASN A CA 1
ATOM 729 C C . ASN A 1 96 ? 11.555 13.336 10.792 1.00 46.84 96 ASN A C 1
ATOM 731 O O . ASN A 1 96 ? 11.885 12.599 9.861 1.00 46.84 96 ASN A O 1
ATOM 735 N N . PRO A 1 97 ? 11.791 14.665 10.724 1.00 47.81 97 PRO A N 1
ATOM 736 C CA . PRO A 1 97 ? 12.137 15.390 9.488 1.00 47.81 97 PRO A CA 1
ATOM 737 C C . PRO A 1 97 ? 13.530 15.093 8.895 1.00 47.81 97 PRO A C 1
ATOM 739 O O . PRO A 1 97 ? 13.965 15.781 7.973 1.00 47.81 97 PRO A O 1
ATOM 742 N N . THR A 1 98 ? 14.265 14.100 9.399 1.00 49.03 98 THR A N 1
ATOM 743 C CA . THR A 1 98 ? 15.678 13.899 9.047 1.00 49.03 98 THR A CA 1
ATOM 744 C C . THR A 1 98 ? 15.934 12.976 7.855 1.00 49.03 98 THR A C 1
ATOM 746 O O . THR A 1 98 ? 17.052 12.992 7.350 1.00 49.03 98 THR A O 1
ATOM 749 N N . THR A 1 99 ? 14.952 12.220 7.345 1.00 56.12 99 THR A N 1
ATOM 750 C CA . THR A 1 99 ? 15.134 11.409 6.114 1.00 56.12 99 THR A CA 1
ATOM 751 C C . THR A 1 99 ? 13.862 11.340 5.252 1.00 56.12 99 THR A C 1
ATOM 753 O O . THR A 1 99 ? 13.244 10.288 5.125 1.00 56.12 99 THR A O 1
ATOM 756 N N . PRO A 1 100 ? 13.431 12.456 4.633 1.00 54.81 100 PRO A N 1
ATOM 757 C CA . PRO A 1 100 ? 12.192 12.482 3.852 1.00 54.81 100 PRO A CA 1
ATOM 758 C C . PRO A 1 100 ? 12.253 11.640 2.570 1.00 54.81 100 PRO A C 1
ATOM 760 O O . PRO A 1 100 ? 11.204 11.289 2.038 1.00 54.81 100 PRO A O 1
ATOM 763 N N . PHE A 1 101 ? 13.455 11.312 2.079 1.00 59.44 101 PHE A N 1
ATOM 764 C CA . PHE A 1 101 ? 13.627 10.486 0.891 1.00 59.44 101 PHE A CA 1
ATOM 765 C C . PHE A 1 101 ? 14.752 9.462 1.061 1.00 59.44 101 PHE A C 1
ATOM 767 O O . PHE A 1 101 ? 15.893 9.818 1.352 1.00 59.44 101 PHE A O 1
ATOM 774 N N . ARG A 1 102 ? 14.425 8.189 0.843 1.00 72.25 102 ARG A N 1
ATOM 775 C CA . ARG A 1 102 ? 15.347 7.049 0.827 1.00 72.25 102 ARG A CA 1
ATOM 776 C C . ARG A 1 102 ? 16.101 6.961 -0.491 1.00 72.25 102 ARG A C 1
ATOM 778 O O . ARG A 1 102 ? 17.245 6.523 -0.515 1.00 72.25 102 ARG A O 1
ATOM 785 N N . LEU A 1 103 ? 15.482 7.380 -1.596 1.00 78.75 103 LEU A N 1
ATOM 786 C CA . LEU A 1 103 ? 16.106 7.336 -2.918 1.00 78.75 103 LEU A CA 1
ATOM 787 C C . LEU A 1 103 ? 16.622 8.722 -3.315 1.00 78.75 103 LEU A C 1
ATOM 789 O O . LEU A 1 103 ? 15.857 9.597 -3.718 1.00 78.75 103 LEU A O 1
ATOM 793 N N . ASN A 1 104 ? 17.943 8.909 -3.263 1.00 81.75 104 ASN A N 1
ATOM 794 C CA . ASN A 1 104 ? 18.590 10.141 -3.717 1.00 81.75 104 ASN A CA 1
ATOM 795 C C . ASN A 1 104 ? 18.268 10.446 -5.192 1.00 81.75 104 ASN A C 1
ATOM 797 O O . ASN A 1 104 ? 18.177 9.545 -6.028 1.00 81.75 104 ASN A O 1
ATOM 801 N N . ARG A 1 105 ? 18.198 11.735 -5.559 1.00 82.56 105 ARG A N 1
ATOM 802 C CA . ARG A 1 105 ? 17.904 12.182 -6.940 1.00 82.56 105 ARG A CA 1
ATOM 803 C C . ARG A 1 105 ? 18.837 11.565 -7.990 1.00 82.56 105 ARG A C 1
ATOM 805 O O . ARG A 1 105 ? 18.413 11.269 -9.105 1.00 82.56 105 ARG A O 1
ATOM 812 N N . THR A 1 106 ? 20.109 11.368 -7.646 1.00 86.06 106 THR A N 1
ATOM 813 C CA . THR A 1 106 ? 21.090 10.715 -8.526 1.00 86.06 106 THR A CA 1
ATOM 814 C C . THR A 1 106 ? 20.731 9.252 -8.780 1.00 86.06 106 THR A C 1
ATOM 816 O O . THR A 1 106 ? 20.777 8.819 -9.929 1.00 86.06 106 THR A O 1
ATOM 819 N N . LEU A 1 107 ? 20.298 8.526 -7.741 1.00 86.31 107 LEU A N 1
ATOM 820 C CA . LEU A 1 107 ? 19.870 7.131 -7.845 1.00 86.31 107 LEU A CA 1
ATOM 821 C C . LEU A 1 107 ? 18.669 6.997 -8.776 1.00 86.31 107 LEU A C 1
ATOM 823 O O . LEU A 1 107 ? 18.683 6.192 -9.702 1.00 86.31 107 LEU A O 1
ATOM 827 N N . ARG A 1 108 ? 17.649 7.843 -8.573 1.00 88.25 108 ARG A N 1
ATOM 828 C CA . ARG A 1 108 ? 16.427 7.846 -9.392 1.00 88.25 108 ARG A CA 1
ATOM 829 C C . ARG A 1 108 ? 16.736 8.078 -10.866 1.00 88.25 108 ARG A C 1
ATOM 831 O O . ARG A 1 108 ? 16.189 7.387 -11.726 1.00 88.25 108 ARG A O 1
ATOM 838 N N . ARG A 1 109 ? 17.674 8.981 -11.166 1.00 87.44 109 ARG A N 1
ATOM 839 C CA . ARG A 1 109 ? 18.124 9.237 -12.539 1.00 87.44 109 ARG A CA 1
ATOM 840 C C . ARG A 1 109 ? 18.810 8.020 -13.157 1.00 87.44 109 ARG A C 1
ATOM 842 O O . ARG A 1 109 ? 18.504 7.680 -14.294 1.00 87.44 109 ARG A O 1
ATOM 849 N N . GLN A 1 110 ? 19.705 7.363 -12.420 1.00 88.69 110 GLN A N 1
ATOM 850 C CA . GLN A 1 110 ? 20.405 6.167 -12.901 1.00 88.69 110 GLN A CA 1
ATOM 851 C C . GLN A 1 110 ? 19.435 4.999 -13.123 1.00 88.69 110 GLN A C 1
ATOM 853 O O . GLN A 1 110 ? 19.444 4.388 -14.189 1.00 88.69 110 GLN A O 1
ATOM 858 N N . LEU A 1 111 ? 18.521 4.757 -12.179 1.00 88.81 111 LEU A N 1
ATOM 859 C CA . LEU A 1 111 ? 17.458 3.759 -12.325 1.00 88.81 111 LEU A CA 1
ATOM 860 C C . LEU A 1 111 ? 16.577 4.044 -13.545 1.00 88.81 111 LEU A C 1
ATOM 862 O O . LEU A 1 111 ? 16.250 3.136 -14.304 1.00 88.81 111 LEU A O 1
ATOM 866 N N . SER A 1 112 ? 16.251 5.313 -13.782 1.00 89.12 112 SER A N 1
ATOM 867 C CA . SER A 1 112 ? 15.457 5.737 -14.937 1.00 89.12 112 SER A CA 1
ATOM 868 C C . SER A 1 112 ? 16.172 5.510 -16.264 1.00 89.12 112 SER A C 1
ATOM 870 O O . SER A 1 112 ? 15.558 5.036 -17.214 1.00 89.12 112 SER A O 1
ATOM 872 N N . GLN A 1 113 ? 17.474 5.791 -16.337 1.00 87.75 113 GLN A N 1
ATOM 873 C CA . GLN A 1 113 ? 18.286 5.503 -17.526 1.00 87.75 113 GLN A CA 1
ATOM 874 C C . GLN A 1 113 ? 18.336 4.002 -17.831 1.00 87.75 113 GLN A C 1
ATOM 876 O O . GLN A 1 113 ? 18.333 3.610 -18.994 1.00 87.75 113 GLN A O 1
ATOM 881 N N . CYS A 1 114 ? 18.331 3.170 -16.793 1.00 85.44 114 CYS A N 1
ATOM 882 C CA . CYS A 1 114 ? 18.306 1.721 -16.911 1.00 85.44 114 CYS A CA 1
ATOM 883 C C . CYS A 1 114 ? 16.920 1.187 -17.332 1.00 85.44 114 CYS A C 1
ATOM 885 O O . CYS A 1 114 ? 16.841 0.285 -18.168 1.00 85.44 114 CYS A O 1
ATOM 887 N N . LEU A 1 115 ? 15.829 1.692 -16.753 1.00 86.62 115 LEU A N 1
ATOM 888 C CA . LEU A 1 115 ? 14.494 1.079 -16.837 1.00 86.62 115 LEU A CA 1
ATOM 889 C C . LEU A 1 115 ? 13.540 1.741 -17.845 1.00 86.62 115 LEU A C 1
ATOM 891 O O . LEU A 1 115 ? 12.556 1.112 -18.223 1.00 86.62 115 LEU A O 1
ATOM 895 N N . ASN A 1 116 ? 13.801 2.971 -18.296 1.00 84.19 116 ASN A N 1
ATOM 896 C CA . ASN A 1 116 ? 12.970 3.640 -19.306 1.00 84.19 116 ASN A CA 1
ATOM 897 C C . ASN A 1 116 ? 13.181 3.162 -20.758 1.00 84.19 116 ASN A C 1
ATOM 899 O O . ASN A 1 116 ? 12.198 3.190 -21.504 1.00 84.19 116 ASN A O 1
ATOM 903 N N . PRO A 1 117 ? 14.392 2.766 -21.210 1.00 83.69 117 PRO A N 1
ATOM 904 C CA . PRO A 1 117 ? 14.583 2.314 -22.584 1.00 83.69 117 PRO A CA 1
ATOM 905 C C . PRO A 1 117 ? 13.718 1.088 -22.903 1.00 83.69 117 PRO A C 1
ATOM 907 O O . PRO A 1 117 ? 13.642 0.172 -22.078 1.00 83.69 117 PRO A O 1
ATOM 910 N N . PRO A 1 118 ? 13.088 1.037 -24.090 1.00 74.62 118 PRO A N 1
ATOM 911 C CA . PRO A 1 118 ? 12.264 -0.097 -24.481 1.00 74.62 118 PRO A CA 1
ATOM 912 C C . PRO A 1 118 ? 13.127 -1.357 -24.540 1.00 74.62 118 PRO A C 1
ATOM 914 O O . PRO A 1 118 ? 14.120 -1.409 -25.268 1.00 74.62 118 PRO A O 1
ATOM 917 N N . ASN A 1 119 ? 12.748 -2.376 -23.772 1.00 75.50 119 ASN A N 1
ATOM 918 C CA . ASN A 1 119 ? 13.446 -3.654 -23.768 1.00 75.50 119 ASN A CA 1
ATOM 919 C C . ASN A 1 119 ? 12.590 -4.722 -24.455 1.00 75.50 119 ASN A C 1
ATOM 921 O O . ASN A 1 119 ? 11.418 -4.893 -24.128 1.00 75.50 119 ASN A O 1
ATOM 925 N N . ALA A 1 120 ? 13.188 -5.495 -25.366 1.00 65.62 120 ALA A N 1
ATOM 926 C CA . ALA A 1 120 ? 12.522 -6.607 -26.047 1.00 65.62 120 ALA A CA 1
ATOM 927 C C . ALA A 1 120 ? 11.991 -7.684 -25.077 1.00 65.62 120 ALA A C 1
ATOM 929 O O . ALA A 1 120 ? 11.078 -8.427 -25.421 1.00 65.62 120 ALA A O 1
ATOM 930 N N . ARG A 1 121 ? 12.539 -7.759 -23.854 1.00 71.62 121 ARG A N 1
ATOM 931 C CA . ARG A 1 121 ? 12.091 -8.672 -22.788 1.00 71.62 121 ARG A CA 1
ATOM 932 C C . ARG A 1 121 ? 11.038 -8.070 -21.849 1.00 71.62 121 ARG A C 1
ATOM 934 O O . ARG A 1 121 ? 10.667 -8.725 -20.882 1.00 71.62 121 ARG A O 1
ATOM 941 N N . SER A 1 122 ? 10.582 -6.837 -22.093 1.00 76.88 122 SER A N 1
ATOM 942 C CA . SER A 1 122 ? 9.636 -6.094 -21.243 1.00 76.88 122 SER A CA 1
ATOM 943 C C . SER A 1 122 ? 10.059 -5.950 -19.769 1.00 76.88 122 SER A C 1
ATOM 945 O O . SER A 1 122 ? 9.237 -5.591 -18.932 1.00 76.88 122 SER A O 1
ATOM 947 N N . ASN A 1 123 ? 11.330 -6.182 -19.424 1.00 86.62 123 ASN A N 1
ATOM 948 C CA . ASN A 1 123 ? 11.893 -5.962 -18.083 1.00 86.62 123 ASN A CA 1
ATOM 949 C C . ASN A 1 123 ? 12.305 -4.493 -17.868 1.00 86.62 123 ASN A C 1
ATOM 951 O O . ASN A 1 123 ? 13.404 -4.163 -17.404 1.00 86.62 123 ASN A O 1
ATOM 955 N N . ASP A 1 124 ? 11.397 -3.616 -18.266 1.00 91.50 124 ASP A N 1
ATOM 956 C CA . ASP A 1 124 ? 11.482 -2.170 -18.177 1.00 91.50 124 ASP A CA 1
ATOM 957 C C . ASP A 1 124 ? 10.540 -1.659 -17.070 1.00 91.50 124 ASP A C 1
ATOM 959 O O . ASP A 1 124 ? 10.055 -2.412 -16.215 1.00 91.50 124 ASP A O 1
ATOM 963 N N . TRP A 1 125 ? 10.286 -0.355 -17.073 1.00 92.88 125 TRP A N 1
ATOM 964 C CA . TRP A 1 125 ? 9.382 0.307 -16.139 1.00 92.88 125 TRP A CA 1
ATOM 965 C C . TRP A 1 125 ? 7.968 -0.300 -16.097 1.00 92.88 125 TRP A C 1
ATOM 967 O O . TRP A 1 125 ? 7.292 -0.178 -15.075 1.00 92.88 125 TRP A O 1
ATOM 977 N N . ARG A 1 126 ? 7.504 -0.979 -17.157 1.00 93.50 126 ARG A N 1
ATOM 978 C CA . ARG A 1 126 ? 6.165 -1.586 -17.197 1.00 93.50 126 ARG A CA 1
ATOM 979 C C . ARG A 1 126 ? 6.078 -2.807 -16.297 1.00 93.50 126 ARG A C 1
ATOM 981 O O . ARG A 1 126 ? 5.127 -2.948 -15.532 1.00 93.50 126 ARG A O 1
ATOM 988 N N . MET A 1 127 ? 7.099 -3.657 -16.339 1.00 93.06 127 MET A N 1
ATOM 989 C CA . MET A 1 127 ? 7.198 -4.804 -15.440 1.00 93.06 127 MET A CA 1
ATOM 990 C C . MET A 1 127 ? 7.451 -4.354 -13.998 1.00 93.06 127 MET A C 1
ATOM 992 O O . MET A 1 127 ? 6.917 -4.971 -13.079 1.00 93.06 127 MET A O 1
ATOM 996 N N . LEU A 1 128 ? 8.167 -3.242 -13.784 1.00 93.12 128 LEU A N 1
ATOM 997 C CA . LEU A 1 128 ? 8.272 -2.636 -12.452 1.00 93.12 128 LEU A CA 1
ATOM 998 C C . LEU A 1 128 ? 6.892 -2.201 -11.935 1.00 93.12 128 LEU A C 1
ATOM 1000 O O . LEU A 1 128 ? 6.521 -2.556 -10.820 1.00 93.12 128 LEU A O 1
ATOM 1004 N N . ALA A 1 129 ? 6.106 -1.496 -12.756 1.00 93.38 129 ALA A N 1
ATOM 1005 C CA . ALA A 1 129 ? 4.747 -1.084 -12.401 1.00 93.38 129 ALA A CA 1
ATOM 1006 C C . ALA A 1 129 ? 3.853 -2.285 -12.054 1.00 93.38 129 ALA A C 1
ATOM 1008 O O . ALA A 1 129 ? 3.114 -2.238 -11.072 1.00 93.38 129 ALA A O 1
ATOM 1009 N N . GLN A 1 130 ? 3.963 -3.381 -12.809 1.00 92.94 130 GLN A N 1
ATOM 1010 C CA . GLN A 1 130 ? 3.245 -4.623 -12.528 1.00 92.94 130 GLN A CA 1
ATOM 1011 C C . GLN A 1 130 ? 3.672 -5.256 -11.198 1.00 92.94 130 GLN A C 1
ATOM 1013 O O . GLN A 1 130 ? 2.821 -5.656 -10.408 1.00 92.94 130 GLN A O 1
ATOM 1018 N N . ARG A 1 131 ? 4.978 -5.318 -10.914 1.00 92.88 131 ARG A N 1
ATOM 1019 C CA . ARG A 1 131 ? 5.504 -5.887 -9.660 1.00 92.88 131 ARG A CA 1
ATOM 1020 C C . ARG A 1 131 ? 5.186 -5.044 -8.427 1.00 92.88 131 ARG A C 1
ATOM 1022 O O . ARG A 1 131 ? 5.162 -5.586 -7.332 1.00 92.88 131 ARG A O 1
ATOM 1029 N N . LEU A 1 132 ? 4.916 -3.755 -8.615 1.00 92.94 132 LEU A N 1
ATOM 1030 C CA . LEU A 1 132 ? 4.469 -2.831 -7.571 1.00 92.94 132 LEU A CA 1
ATOM 1031 C C . LEU A 1 132 ? 2.936 -2.682 -7.499 1.00 92.94 132 LEU A C 1
ATOM 1033 O O . LEU A 1 132 ? 2.429 -1.862 -6.724 1.00 92.94 132 LEU A O 1
ATOM 1037 N N . ASN A 1 133 ? 2.196 -3.457 -8.303 1.00 93.38 133 ASN A N 1
ATOM 1038 C CA . ASN A 1 133 ? 0.733 -3.429 -8.401 1.00 93.38 133 ASN A CA 1
ATOM 1039 C C . ASN A 1 133 ? 0.170 -2.029 -8.718 1.00 93.38 133 ASN A C 1
ATOM 1041 O O . ASN A 1 133 ? -0.823 -1.591 -8.136 1.00 93.38 133 ASN A O 1
ATOM 1045 N N . VAL A 1 134 ? 0.833 -1.300 -9.619 1.00 93.44 134 VAL A N 1
ATOM 1046 C CA . VAL A 1 134 ? 0.413 0.021 -10.126 1.00 93.44 134 VAL A CA 1
ATOM 1047 C C . VAL A 1 134 ? 0.244 0.029 -11.651 1.00 93.44 134 VAL A C 1
ATOM 1049 O O . VAL A 1 134 ? 0.130 1.085 -12.270 1.00 93.44 134 VAL A O 1
ATOM 1052 N N . ASP A 1 135 ? 0.179 -1.148 -12.270 1.00 91.75 135 ASP A N 1
ATOM 1053 C CA . ASP A 1 135 ? -0.011 -1.366 -13.708 1.00 91.75 135 ASP A CA 1
ATOM 1054 C C . ASP A 1 135 ? -1.327 -0.789 -14.249 1.00 91.75 135 ASP A C 1
ATOM 1056 O O . ASP A 1 135 ? -1.379 -0.355 -15.398 1.00 91.75 135 ASP A O 1
ATOM 1060 N N . ARG A 1 136 ? -2.367 -0.644 -13.418 1.00 94.69 136 ARG A N 1
ATOM 1061 C CA . ARG A 1 136 ? -3.600 0.063 -13.813 1.00 94.69 136 ARG A CA 1
ATOM 1062 C C . ARG A 1 136 ? -3.337 1.496 -14.304 1.00 94.69 136 ARG A C 1
ATOM 1064 O O . ARG A 1 136 ? -4.119 2.032 -15.088 1.00 94.69 136 ARG A O 1
ATOM 1071 N N . TYR A 1 137 ? -2.235 2.111 -13.876 1.00 92.88 137 TYR A N 1
ATOM 1072 C CA . TYR A 1 137 ? -1.840 3.470 -14.248 1.00 92.88 137 TYR A CA 1
ATOM 1073 C C . TYR A 1 137 ? -0.790 3.512 -15.370 1.00 92.88 137 TYR A C 1
ATOM 1075 O O . TYR A 1 137 ? -0.180 4.556 -15.602 1.00 92.88 137 TYR A O 1
ATOM 1083 N N . ILE A 1 138 ? -0.584 2.413 -16.107 1.00 92.44 138 ILE A N 1
ATOM 1084 C CA . ILE A 1 138 ? 0.463 2.310 -17.136 1.00 92.44 138 ILE A CA 1
ATOM 1085 C C . ILE A 1 138 ? 0.389 3.424 -18.190 1.00 92.44 138 ILE A C 1
ATOM 1087 O O . ILE A 1 138 ? 1.408 4.018 -18.541 1.00 92.44 138 ILE A O 1
ATOM 1091 N N . ASN A 1 139 ? -0.825 3.768 -18.633 1.00 93.81 139 ASN A N 1
ATOM 1092 C CA . ASN A 1 139 ? -1.054 4.822 -19.620 1.00 93.81 139 ASN A CA 1
ATOM 1093 C C . ASN A 1 139 ? -0.694 6.202 -19.065 1.00 93.81 139 ASN A C 1
ATOM 1095 O O . ASN A 1 139 ? -0.147 7.026 -19.787 1.00 93.81 139 ASN A O 1
ATOM 1099 N N . TYR A 1 140 ? -0.947 6.443 -17.775 1.00 93.69 140 TYR A N 1
ATOM 1100 C CA . TYR A 1 140 ? -0.554 7.689 -17.124 1.00 93.69 140 TYR A CA 1
ATOM 1101 C C . TYR A 1 140 ? 0.970 7.820 -17.092 1.00 93.69 140 TYR A C 1
ATOM 1103 O O . TYR A 1 140 ? 1.505 8.845 -17.516 1.00 93.69 140 TYR A O 1
ATOM 1111 N N . PHE A 1 141 ? 1.681 6.774 -16.663 1.00 93.81 141 PHE A N 1
ATOM 1112 C CA . PHE A 1 141 ? 3.144 6.795 -16.613 1.00 93.81 141 PHE A CA 1
ATOM 1113 C C . PHE A 1 141 ? 3.773 6.978 -17.998 1.00 93.81 141 PHE A C 1
ATOM 1115 O O . PHE A 1 141 ? 4.733 7.732 -18.121 1.00 93.81 141 PHE A O 1
ATOM 1122 N N . ALA A 1 142 ? 3.192 6.382 -19.045 1.00 91.50 142 ALA A N 1
ATOM 1123 C CA . ALA A 1 142 ? 3.662 6.527 -20.424 1.00 91.50 142 ALA A CA 1
ATOM 1124 C C . ALA A 1 142 ? 3.636 7.977 -20.947 1.00 91.50 142 ALA A C 1
ATOM 1126 O O . ALA A 1 142 ? 4.391 8.302 -21.858 1.00 91.50 142 ALA A O 1
ATOM 1127 N N . THR A 1 143 ? 2.796 8.853 -20.380 1.00 92.06 143 THR A N 1
ATOM 1128 C CA . THR A 1 143 ? 2.742 10.281 -20.759 1.00 92.06 143 THR A CA 1
ATOM 1129 C C . THR A 1 143 ? 3.813 11.141 -20.083 1.00 92.06 143 THR A C 1
ATOM 1131 O O . THR A 1 143 ? 3.922 12.333 -20.367 1.00 92.06 143 THR A O 1
ATOM 1134 N N . LYS A 1 144 ? 4.590 10.575 -19.154 1.00 91.62 144 LYS A N 1
ATOM 1135 C CA . LYS A 1 144 ? 5.608 11.303 -18.389 1.00 91.62 144 LYS A CA 1
ATOM 1136 C C . LYS A 1 144 ? 6.964 11.256 -19.077 1.00 91.62 144 LYS A C 1
ATOM 1138 O O . LYS A 1 144 ? 7.311 10.274 -19.722 1.00 91.62 144 LYS A O 1
ATOM 1143 N N . ALA A 1 145 ? 7.771 12.294 -18.846 1.00 87.19 145 ALA A N 1
ATOM 1144 C CA . ALA A 1 145 ? 9.153 12.354 -19.330 1.00 87.19 145 ALA A CA 1
ATOM 1145 C C . ALA A 1 145 ? 10.022 11.202 -18.788 1.00 87.19 145 ALA A C 1
ATOM 1147 O O . ALA A 1 145 ? 10.895 10.702 -19.490 1.00 87.19 145 ALA A O 1
ATOM 1148 N N . SER A 1 146 ? 9.759 10.761 -17.552 1.00 90.62 146 SER A N 1
ATOM 1149 C CA . SER A 1 146 ? 10.348 9.556 -16.966 1.00 90.62 146 SER A CA 1
ATOM 1150 C C . SER A 1 146 ? 9.270 8.742 -16.237 1.00 90.62 146 SER A C 1
ATOM 1152 O O . SER A 1 146 ? 8.891 9.097 -15.113 1.00 90.62 146 SER A O 1
ATOM 1154 N N . PRO 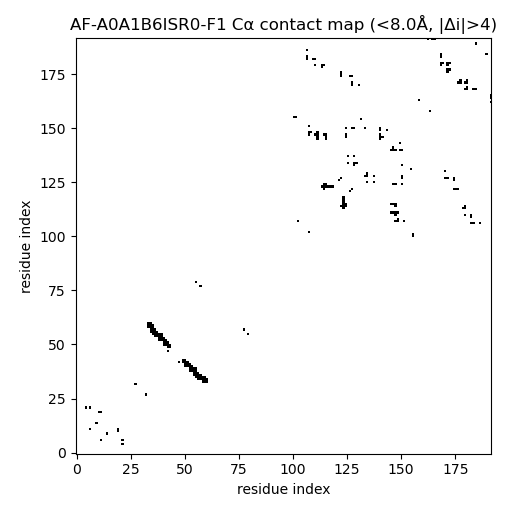A 1 147 ? 8.762 7.659 -16.855 1.00 92.12 147 PRO A N 1
ATOM 1155 C CA . PRO A 1 147 ? 7.839 6.725 -16.213 1.00 92.12 147 PRO A CA 1
ATOM 1156 C C . PRO A 1 147 ? 8.418 6.123 -14.925 1.00 92.12 147 PRO A C 1
ATOM 1158 O O . PRO A 1 147 ? 7.733 6.075 -13.906 1.00 92.12 147 PRO A O 1
ATOM 1161 N N . THR A 1 148 ? 9.698 5.728 -14.949 1.00 93.44 148 THR A N 1
ATOM 1162 C CA . THR A 1 148 ? 10.379 5.109 -13.798 1.00 93.44 148 THR A CA 1
ATOM 1163 C C . THR A 1 148 ? 10.430 6.036 -12.583 1.00 93.44 148 THR A C 1
ATOM 1165 O O . THR A 1 148 ? 10.143 5.578 -11.482 1.00 93.44 148 THR A O 1
ATOM 1168 N N . GLU A 1 149 ? 10.735 7.332 -12.747 1.00 92.06 149 GLU A N 1
ATOM 1169 C CA . GLU A 1 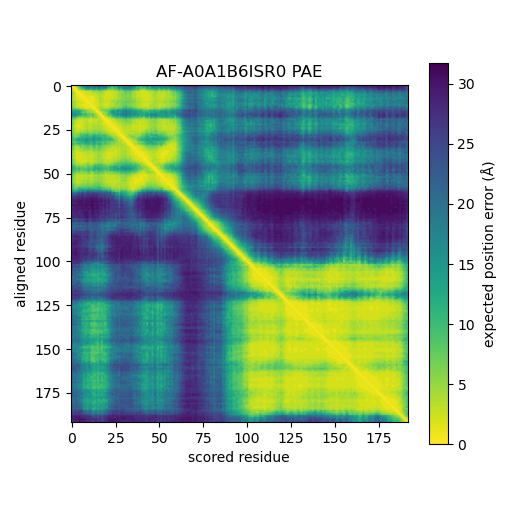149 ? 10.788 8.264 -11.601 1.00 92.06 149 GLU A CA 1
ATOM 1170 C C . GLU A 1 149 ? 9.434 8.366 -10.896 1.00 92.06 149 GLU A C 1
ATOM 1172 O O . GLU A 1 149 ? 9.373 8.242 -9.680 1.00 92.06 149 GLU A O 1
ATOM 1177 N N . HIS A 1 150 ? 8.342 8.488 -11.653 1.00 92.44 150 HIS A N 1
ATOM 1178 C CA . HIS A 1 150 ? 7.000 8.615 -11.077 1.00 92.44 150 HIS A CA 1
ATOM 1179 C C . HIS A 1 150 ? 6.538 7.330 -10.375 1.00 92.44 150 HIS A C 1
ATOM 1181 O O . HIS A 1 150 ? 5.797 7.390 -9.394 1.00 92.44 150 HIS A O 1
ATOM 1187 N N . ILE A 1 151 ? 6.967 6.165 -10.868 1.00 94.00 151 ILE A N 1
ATOM 1188 C CA . ILE A 1 151 ? 6.715 4.880 -10.207 1.00 94.00 151 ILE A CA 1
ATOM 1189 C C . ILE A 1 151 ? 7.485 4.805 -8.883 1.00 94.00 151 ILE A C 1
ATOM 1191 O O . ILE A 1 151 ? 6.915 4.378 -7.881 1.00 94.00 151 ILE A O 1
ATOM 1195 N N . LEU A 1 152 ? 8.747 5.248 -8.862 1.00 92.19 152 LEU A N 1
ATOM 1196 C CA . LEU A 1 152 ? 9.566 5.285 -7.647 1.00 92.19 152 LEU A CA 1
ATOM 1197 C C . LEU A 1 152 ? 9.032 6.298 -6.622 1.00 92.19 152 LEU A C 1
ATOM 1199 O O . LEU A 1 152 ? 8.992 5.979 -5.438 1.00 92.19 152 LEU A O 1
ATOM 1203 N N . ASP A 1 153 ? 8.552 7.462 -7.066 1.00 89.75 153 ASP A N 1
ATOM 1204 C CA . ASP A 1 153 ? 7.918 8.461 -6.195 1.00 89.75 153 ASP A CA 1
ATOM 1205 C C . ASP A 1 153 ? 6.663 7.891 -5.515 1.00 89.75 153 ASP A C 1
ATOM 1207 O O . ASP A 1 153 ? 6.462 8.043 -4.309 1.00 89.75 153 ASP A O 1
ATOM 1211 N N . LEU A 1 154 ? 5.821 7.186 -6.280 1.00 90.94 154 LEU A N 1
ATOM 1212 C CA . LEU A 1 154 ? 4.627 6.537 -5.743 1.00 90.94 154 LEU A CA 1
ATOM 1213 C C . LEU A 1 154 ? 4.977 5.372 -4.809 1.00 90.94 154 LEU A C 1
ATOM 1215 O O . LEU A 1 154 ? 4.314 5.179 -3.789 1.00 90.94 154 LEU A O 1
ATOM 1219 N N . TRP A 1 155 ? 6.001 4.589 -5.151 1.00 91.75 155 TRP A N 1
ATOM 1220 C CA . TRP A 1 155 ? 6.500 3.514 -4.299 1.00 91.75 155 TRP A CA 1
ATOM 1221 C C . TRP A 1 155 ? 6.952 4.056 -2.943 1.00 91.75 155 TRP A C 1
ATOM 1223 O O . TRP A 1 155 ? 6.514 3.545 -1.916 1.00 91.75 155 TRP A O 1
ATOM 1233 N N . GLU A 1 156 ? 7.740 5.125 -2.938 1.00 88.50 156 GLU A N 1
ATOM 1234 C CA . GLU A 1 156 ? 8.276 5.745 -1.728 1.00 88.50 156 GLU A CA 1
ATOM 1235 C C . GLU A 1 156 ? 7.184 6.378 -0.858 1.00 88.50 156 GLU A C 1
ATOM 1237 O O . GLU A 1 156 ? 7.232 6.301 0.368 1.00 88.50 156 GLU A O 1
ATOM 1242 N N . ALA A 1 157 ? 6.137 6.931 -1.476 1.00 86.62 157 ALA A N 1
ATOM 1243 C CA . ALA A 1 157 ? 4.970 7.421 -0.748 1.00 86.62 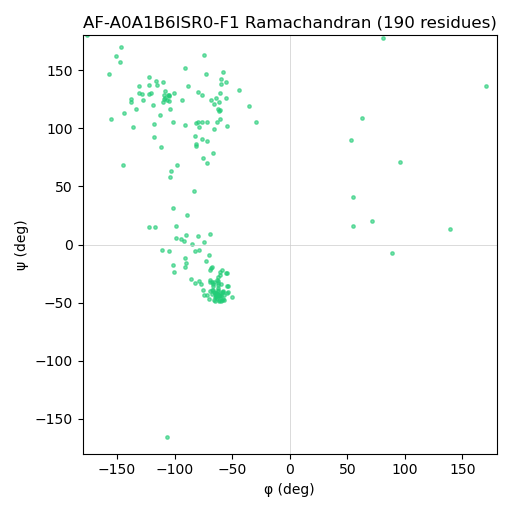157 ALA A CA 1
ATOM 1244 C C . ALA A 1 157 ? 4.179 6.294 -0.053 1.00 86.62 157 ALA A C 1
ATOM 1246 O O . ALA A 1 157 ? 3.577 6.532 0.997 1.00 86.62 157 ALA A O 1
ATOM 1247 N N . ARG A 1 158 ? 4.163 5.086 -0.638 1.00 87.12 158 ARG A N 1
ATOM 1248 C CA . ARG A 1 158 ? 3.423 3.916 -0.131 1.00 87.12 158 ARG A CA 1
ATOM 1249 C C . ARG A 1 158 ? 4.194 3.098 0.906 1.00 87.12 158 ARG A C 1
ATOM 1251 O O . ARG A 1 158 ? 3.547 2.483 1.746 1.00 87.12 158 ARG A O 1
ATOM 1258 N N . HIS A 1 159 ? 5.522 3.083 0.838 1.00 85.94 159 HIS A N 1
ATOM 1259 C CA . HIS A 1 159 ? 6.372 2.182 1.619 1.00 85.94 159 HIS A CA 1
ATOM 1260 C C . HIS A 1 159 ? 7.282 2.984 2.552 1.00 85.94 159 HIS A C 1
ATOM 1262 O O . HIS A 1 159 ? 8.271 3.584 2.125 1.00 85.94 159 HIS A O 1
ATOM 1268 N N . ARG A 1 160 ? 6.929 3.013 3.843 1.00 80.44 160 ARG A N 1
ATOM 1269 C CA . ARG A 1 160 ? 7.652 3.769 4.887 1.00 80.44 160 ARG A CA 1
ATOM 1270 C C . ARG A 1 160 ? 8.370 2.876 5.888 1.00 80.44 160 ARG A C 1
ATOM 1272 O O . ARG A 1 160 ? 9.091 3.368 6.750 1.00 80.44 160 ARG A O 1
ATOM 1279 N N . GLU A 1 161 ? 8.204 1.571 5.777 1.00 81.12 161 GLU A N 1
ATOM 1280 C CA . GLU A 1 161 ? 8.866 0.567 6.595 1.00 81.12 161 GLU A CA 1
ATOM 1281 C C . GLU A 1 161 ? 10.353 0.418 6.228 1.00 81.12 161 GLU A C 1
ATOM 1283 O O . GLU A 1 161 ? 10.729 0.585 5.068 1.00 81.12 161 GLU A O 1
ATOM 1288 N N . PRO A 1 162 ? 11.251 0.122 7.183 1.00 76.69 162 PRO A N 1
ATOM 1289 C CA . PRO A 1 162 ? 12.685 -0.043 6.918 1.00 76.69 162 PRO A CA 1
ATOM 1290 C C . PRO A 1 162 ? 13.010 -1.077 5.825 1.00 76.69 162 PRO A C 1
ATOM 1292 O O . PRO A 1 162 ? 13.894 -0.829 5.010 1.00 76.69 162 PRO A O 1
ATOM 1295 N N . THR A 1 163 ? 12.245 -2.170 5.740 1.00 84.38 163 THR A N 1
ATOM 1296 C CA . THR A 1 163 ? 12.464 -3.284 4.796 1.00 84.38 163 THR A CA 1
ATOM 1297 C C . THR A 1 163 ? 12.112 -2.961 3.344 1.00 84.38 163 THR A C 1
ATOM 1299 O O . THR A 1 163 ? 12.540 -3.680 2.444 1.00 84.38 163 THR A O 1
ATOM 1302 N N . ALA A 1 164 ? 11.392 -1.862 3.095 1.00 88.00 164 ALA A N 1
ATOM 1303 C CA . ALA A 1 164 ? 10.899 -1.489 1.773 1.00 88.00 164 ALA A CA 1
ATOM 1304 C C . ALA A 1 164 ? 11.994 -1.516 0.696 1.00 88.00 164 ALA A C 1
ATOM 1306 O O . ALA A 1 164 ? 11.799 -2.030 -0.405 1.00 88.00 164 ALA A O 1
ATOM 1307 N N . VAL A 1 165 ? 13.165 -0.951 1.007 1.00 88.44 165 VAL A N 1
ATOM 1308 C CA . VAL A 1 165 ? 14.288 -0.863 0.062 1.00 88.44 165 VAL A CA 1
ATOM 1309 C C . VAL A 1 165 ? 14.785 -2.261 -0.313 1.00 88.44 165 VAL A C 1
ATOM 1311 O O . VAL A 1 165 ? 15.021 -2.522 -1.492 1.00 88.44 165 VAL A O 1
ATOM 1314 N N . THR A 1 166 ? 14.892 -3.169 0.659 1.00 89.31 166 THR A N 1
ATOM 1315 C CA . THR A 1 166 ? 15.277 -4.569 0.437 1.00 89.31 166 THR A CA 1
ATOM 1316 C C . THR A 1 166 ? 14.273 -5.268 -0.477 1.00 89.31 166 THR A C 1
ATOM 1318 O O . THR A 1 166 ? 14.661 -5.957 -1.424 1.00 89.31 166 THR A O 1
ATOM 1321 N N . ASP A 1 167 ? 12.979 -5.026 -0.265 1.00 91.00 167 ASP A N 1
ATOM 1322 C CA . ASP A 1 167 ? 11.914 -5.576 -1.104 1.00 91.00 167 ASP A CA 1
ATOM 1323 C C . ASP A 1 167 ? 11.994 -5.043 -2.542 1.00 91.00 167 ASP A C 1
ATOM 1325 O O . ASP A 1 167 ? 11.894 -5.814 -3.500 1.00 91.00 167 ASP A O 1
ATOM 1329 N N . LEU A 1 168 ? 12.275 -3.747 -2.720 1.00 92.00 168 LEU A N 1
ATOM 1330 C CA . LEU A 1 168 ? 12.488 -3.143 -4.038 1.00 92.00 168 LEU A CA 1
ATOM 1331 C C . LEU A 1 168 ? 13.697 -3.757 -4.763 1.00 92.00 168 LEU A C 1
ATOM 1333 O O . LEU A 1 168 ? 13.610 -4.076 -5.951 1.00 92.00 168 LEU A O 1
ATOM 1337 N N . VAL A 1 169 ? 14.812 -3.970 -4.058 1.00 91.75 169 VAL A N 1
ATOM 1338 C CA . VAL A 1 169 ? 16.002 -4.648 -4.601 1.00 91.75 169 VAL A CA 1
ATOM 1339 C C . VAL A 1 169 ? 15.653 -6.068 -5.056 1.00 91.75 169 VAL A C 1
ATOM 1341 O O . VAL A 1 169 ? 16.026 -6.479 -6.160 1.00 91.75 169 VAL A O 1
ATOM 1344 N N . ASN A 1 170 ? 14.889 -6.809 -4.253 1.00 92.12 170 ASN A N 1
ATOM 1345 C CA . ASN A 1 170 ? 14.439 -8.155 -4.603 1.00 92.12 170 ASN A CA 1
ATOM 1346 C C . ASN A 1 170 ? 13.527 -8.151 -5.835 1.00 92.12 170 ASN A C 1
ATOM 1348 O O . ASN A 1 170 ? 13.723 -8.963 -6.742 1.00 92.12 170 ASN A O 1
ATOM 1352 N N . ILE A 1 171 ? 12.597 -7.200 -5.935 1.00 93.62 171 ILE A N 1
ATOM 1353 C CA . ILE A 1 171 ? 11.750 -7.026 -7.122 1.00 93.62 171 ILE A CA 1
ATOM 1354 C C . ILE A 1 171 ? 12.610 -6.825 -8.376 1.00 93.62 171 ILE A C 1
ATOM 1356 O O . ILE A 1 171 ? 12.395 -7.518 -9.374 1.00 93.62 171 ILE A O 1
ATOM 1360 N N . LEU A 1 172 ? 13.616 -5.945 -8.321 1.00 92.50 172 LEU A N 1
ATOM 1361 C CA . LEU A 1 172 ? 14.521 -5.683 -9.446 1.00 92.50 172 LEU A CA 1
ATOM 1362 C C . LEU A 1 172 ? 15.324 -6.929 -9.852 1.00 92.50 172 LEU A C 1
ATOM 1364 O O . LEU A 1 172 ? 15.463 -7.209 -11.045 1.00 92.50 172 LEU A O 1
ATOM 1368 N N . ARG A 1 173 ? 15.780 -7.743 -8.892 1.00 91.88 173 ARG A N 1
ATOM 1369 C CA . ARG A 1 173 ? 16.442 -9.031 -9.176 1.00 91.88 173 ARG A CA 1
ATOM 1370 C C . ARG A 1 173 ? 15.517 -10.018 -9.877 1.00 91.88 173 ARG A C 1
ATOM 1372 O O . ARG A 1 173 ? 15.903 -10.601 -10.886 1.00 91.88 173 ARG A O 1
ATOM 1379 N N . VAL A 1 174 ? 14.279 -10.167 -9.401 1.00 92.56 174 VAL A N 1
ATOM 1380 C CA . VAL A 1 174 ? 13.278 -11.062 -10.017 1.00 92.56 174 VAL A CA 1
ATOM 1381 C C . VAL A 1 174 ? 12.833 -10.542 -11.393 1.00 92.56 174 VAL A C 1
ATOM 1383 O O . VAL A 1 174 ? 12.310 -11.295 -12.212 1.00 92.56 174 VAL A O 1
ATOM 1386 N N . MET A 1 175 ? 13.029 -9.257 -11.691 1.00 90.31 175 MET A N 1
ATOM 1387 C CA . MET A 1 175 ? 12.878 -8.707 -13.045 1.00 90.31 175 MET A CA 1
ATOM 1388 C C . MET A 1 175 ? 14.079 -8.996 -13.965 1.00 90.31 175 MET A C 1
ATOM 1390 O O . MET A 1 175 ? 14.054 -8.642 -15.143 1.00 90.31 175 MET A O 1
ATOM 1394 N N . GLY A 1 176 ? 15.149 -9.612 -13.456 1.00 88.50 176 GLY A N 1
ATOM 1395 C CA . GLY A 1 176 ? 16.405 -9.785 -14.185 1.00 88.50 176 GLY A CA 1
ATOM 1396 C C . GLY A 1 176 ? 17.184 -8.478 -14.361 1.00 88.50 176 GLY A C 1
ATOM 1397 O O . GLY A 1 176 ? 18.015 -8.379 -15.260 1.00 88.50 176 GLY A O 1
ATOM 1398 N N . ARG A 1 177 ? 16.900 -7.465 -13.531 1.00 89.38 177 ARG A N 1
ATOM 1399 C CA . ARG A 1 177 ? 17.552 -6.147 -13.517 1.00 89.38 177 ARG A CA 1
ATOM 1400 C C . ARG A 1 177 ? 18.522 -6.034 -12.346 1.00 89.38 177 ARG A C 1
ATOM 1402 O O . ARG A 1 177 ? 18.405 -5.164 -11.482 1.00 89.38 177 ARG A O 1
ATOM 1409 N N . SER A 1 178 ? 19.492 -6.947 -12.316 1.00 88.88 178 SER A N 1
ATOM 1410 C CA . SER A 1 178 ? 20.564 -6.953 -11.312 1.00 88.88 178 SER A CA 1
ATOM 1411 C C . SER A 1 178 ? 21.431 -5.690 -11.383 1.00 88.88 178 SER A C 1
ATOM 1413 O O . SER A 1 178 ? 21.959 -5.242 -10.371 1.00 88.88 178 SER A O 1
ATOM 1415 N N . ASP A 1 179 ? 21.534 -5.076 -12.563 1.00 89.62 179 ASP A N 1
ATOM 1416 C CA . ASP A 1 179 ? 22.152 -3.764 -12.769 1.00 89.62 179 ASP A CA 1
ATOM 1417 C C . ASP A 1 179 ? 21.471 -2.669 -11.932 1.00 89.62 179 ASP A C 1
ATOM 1419 O O . ASP A 1 179 ? 22.135 -1.923 -11.219 1.00 89.62 179 ASP A O 1
ATOM 1423 N N . ALA A 1 180 ? 20.139 -2.615 -11.942 1.00 90.12 180 ALA A N 1
ATOM 1424 C CA . ALA A 1 180 ? 19.375 -1.664 -11.141 1.00 90.12 180 ALA A CA 1
ATOM 1425 C C . ALA A 1 180 ? 19.451 -1.983 -9.637 1.00 90.12 180 ALA A C 1
ATOM 1427 O O . ALA A 1 180 ? 19.597 -1.076 -8.821 1.00 90.12 180 ALA A O 1
ATOM 1428 N N . ALA A 1 181 ? 19.404 -3.267 -9.269 1.00 90.12 181 ALA A N 1
ATOM 1429 C CA . ALA A 1 181 ? 19.541 -3.714 -7.881 1.00 90.12 181 ALA A CA 1
ATOM 1430 C C . ALA A 1 181 ? 20.894 -3.297 -7.272 1.00 90.12 181 ALA A C 1
ATOM 1432 O O . ALA A 1 181 ? 20.934 -2.676 -6.212 1.00 90.12 181 ALA A O 1
ATOM 1433 N N . THR A 1 182 ? 21.995 -3.555 -7.984 1.00 89.19 182 THR A N 1
ATOM 1434 C CA . THR A 1 182 ? 23.350 -3.198 -7.528 1.00 89.19 182 THR A CA 1
ATOM 1435 C C . THR A 1 182 ? 23.557 -1.689 -7.381 1.00 89.19 182 THR A C 1
ATOM 1437 O O . THR A 1 182 ? 24.313 -1.267 -6.507 1.00 89.19 182 THR A O 1
ATOM 1440 N N . LEU A 1 183 ? 22.872 -0.854 -8.176 1.00 89.31 183 LEU A N 1
ATOM 1441 C CA . LEU A 1 183 ? 22.902 0.605 -8.007 1.00 89.31 183 LEU A CA 1
ATOM 1442 C C . LEU A 1 183 ? 22.329 1.040 -6.654 1.00 89.31 183 LEU A C 1
ATOM 1444 O O . LEU A 1 183 ? 22.920 1.892 -5.991 1.00 89.31 183 LEU A O 1
ATOM 1448 N N . ILE A 1 184 ? 21.209 0.441 -6.238 1.00 87.94 184 ILE A N 1
ATOM 1449 C CA . ILE A 1 184 ? 20.570 0.736 -4.950 1.00 87.94 184 ILE A CA 1
ATOM 1450 C C . ILE A 1 184 ? 21.482 0.291 -3.800 1.00 87.94 184 ILE A C 1
ATOM 1452 O O . ILE A 1 184 ? 21.764 1.081 -2.900 1.00 87.94 184 ILE A O 1
ATOM 1456 N N . GLU A 1 185 ? 22.017 -0.929 -3.868 1.00 86.38 185 GLU A N 1
ATOM 1457 C CA . GLU A 1 185 ? 22.914 -1.482 -2.841 1.00 86.38 185 GLU A CA 1
ATOM 1458 C C . GLU A 1 185 ? 24.206 -0.672 -2.695 1.00 86.38 185 GLU A C 1
ATOM 1460 O O . GLU A 1 185 ? 24.656 -0.394 -1.584 1.00 86.38 185 GLU A O 1
ATOM 1465 N N . LYS A 1 186 ? 24.784 -0.213 -3.811 1.00 83.56 186 LYS A N 1
ATOM 1466 C CA . LYS A 1 186 ? 25.996 0.616 -3.802 1.00 83.56 186 LYS A CA 1
ATOM 1467 C C . LYS A 1 186 ? 25.794 1.948 -3.079 1.00 83.56 186 LYS A C 1
ATOM 1469 O O . LYS A 1 186 ? 26.753 2.490 -2.533 1.00 83.56 186 LYS A O 1
ATOM 1474 N N . GLN A 1 187 ? 24.584 2.503 -3.116 1.00 75.25 187 GLN A N 1
ATOM 1475 C CA . GLN A 1 187 ? 24.312 3.850 -2.617 1.00 75.25 187 GLN A CA 1
ATOM 1476 C C . GLN A 1 187 ? 23.679 3.872 -1.223 1.00 75.25 187 GLN A C 1
ATOM 1478 O O . GLN A 1 187 ? 23.817 4.874 -0.525 1.00 75.25 187 GLN A O 1
ATOM 1483 N N . LEU A 1 188 ? 23.019 2.783 -0.821 1.00 73.81 188 LEU A N 1
ATOM 1484 C CA . LEU A 1 188 ? 22.396 2.626 0.498 1.00 73.81 188 LEU A CA 1
ATOM 1485 C C . LEU A 1 188 ? 23.189 1.700 1.439 1.00 73.81 188 LEU A C 1
ATOM 1487 O O . LEU A 1 188 ? 22.909 1.662 2.633 1.00 73.81 188 LEU A O 1
ATOM 1491 N N . GLY A 1 189 ? 24.252 1.063 0.937 1.00 62.31 189 GLY A N 1
ATOM 1492 C CA . GLY A 1 189 ? 25.247 0.342 1.728 1.00 62.31 189 GLY A CA 1
ATOM 1493 C C . GLY A 1 189 ? 24.835 -1.081 2.142 1.00 62.31 189 GLY A C 1
ATOM 1494 O O . GLY A 1 189 ? 23.726 -1.519 1.849 1.00 62.31 189 GLY A O 1
ATOM 1495 N N . PRO A 1 190 ? 25.729 -1.820 2.833 1.00 51.38 190 PRO A N 1
ATOM 1496 C CA . PRO A 1 190 ? 25.554 -3.240 3.168 1.00 51.38 190 PRO A CA 1
ATOM 1497 C C . PRO A 1 190 ? 24.641 -3.516 4.376 1.00 51.38 190 PRO A C 1
ATOM 1499 O O . PRO A 1 190 ? 24.592 -4.651 4.833 1.00 51.38 190 PRO A O 1
ATOM 1502 N N . TRP A 1 191 ? 23.971 -2.500 4.931 1.00 51.03 191 TRP A N 1
ATOM 1503 C CA . TRP A 1 191 ? 23.161 -2.609 6.156 1.00 51.03 191 TRP A CA 1
ATOM 1504 C C . TRP A 1 191 ? 21.651 -2.690 5.874 1.00 51.03 191 TRP A C 1
ATOM 1506 O O . TRP A 1 191 ? 20.849 -2.187 6.663 1.00 51.03 191 TRP A O 1
ATOM 1516 N N . LEU A 1 192 ? 21.279 -3.283 4.734 1.00 47.75 192 LEU A N 1
ATOM 1517 C CA . LEU A 1 192 ? 19.910 -3.745 4.467 1.00 47.75 192 LEU A CA 1
ATOM 1518 C C . LEU A 1 192 ? 19.622 -5.066 5.185 1.00 47.75 192 LEU A C 1
ATOM 1520 O O . LEU A 1 192 ? 20.563 -5.881 5.318 1.00 47.75 192 LEU A O 1
#

Sequence (192 aa):
HTDYQEIPFTHVWNSNVNHLHCSFTLERAEQTATGVSFRVLASQKGCQTHRQMFRIQADFSVDSSSSSLQVGMPPLACRTVTSSSGCGSSITTCDNPTTPFRLNRTLRRQLSQCLNPPNARSNDWRMLAQRLNVDRYINYFATKASPTEHILDLWEARHREPTAVTDLVNILRVMGRSDAATLIEKQLGPWL

Secondary structure (DSSP, 8-state):
--S-----HHHHHH---S----------S-TT--EEEEEEEEE-TT-SSSEEEEEEEEE-----------TT------------------------TT-S-SS-HHHHHHHHHHHSS--TT-TTHHHHHHHTT-GGGHHHHHTSS-HHHHHHHHHHHH--STTHHHHHHHHHHHTT-HHHHHHHHHHH-S--

pLDDT: mean 76.7, std 18.92, range [32.31, 94.69]

Mean predicted aligned error: 15.63 Å

Radius of gyration: 27.32 Å; Cα contacts (8 Å, |Δi|>4): 130; chains: 1; bounding box: 61×31×80 Å

Nearest PDB structures (foldseek):
  1wmg-assembly1_A  TM=8.628E-01  e=1.331E-06  Mus musculus
  1wmg-assembly1_E  TM=8.939E-01  e=2.802E-06  Mus musculus
  1wmg-assembly1_D  TM=8.628E-01  e=1.987E-06  Mus musculus
  3g5b-assembly1_A  TM=8.368E-01  e=3.731E-06  Rattus norvegicus
  1wmg-assembly1_F  TM=9.145E-01  e=1.393E-05  Mus musculus

Foldseek 3Di:
DDPDDDDDPCCVVVPPDPPDDDDDDDDDPDPPQQWDWDKDWDDDPPDPPPIDIFIFIGGNDDPPDDDDDDPDDDDDPRPGPDPDDDDPPPPDDPPDPPDLDLQDPVLQVVLQVQAVPDDPLNLHLLLVCVLLVNNVCVVVLVVDPGSSSVSVVVLSVVDPDPCSLVVSLVSCVVSVNPVSSVSSCVVNHDPD

Organism: NCBI:txid320908

Solvent-accessible surface area (backbone atoms only — not comparable to full-atom values): 12878 Å² total; per-residue (Å²): 133,76,99,69,87,83,80,58,65,68,57,72,74,66,51,92,61,97,76,84,82,85,87,86,86,84,79,84,90,52,98,78,63,58,50,50,75,52,74,50,77,50,62,55,90,96,48,83,86,66,57,49,78,46,79,47,75,48,70,58,79,76,87,84,65,94,76,77,94,72,90,85,72,89,82,79,88,73,82,77,85,76,85,77,80,82,76,95,72,79,79,78,70,84,73,73,88,85,66,91,64,91,71,50,73,69,54,45,51,53,45,27,68,69,23,59,56,92,46,99,80,50,63,19,41,64,43,51,28,49,77,67,74,48,45,94,47,48,72,62,35,69,75,43,98,53,39,35,46,59,52,50,54,52,48,56,74,71,45,84,56,88,61,43,62,56,53,51,35,50,52,29,44,78,52,72,32,52,72,55,26,51,54,52,44,72,74,71,44,91,82,115